Protein AF-A0A0F8J5Y4-F1 (afdb_monomer_lite)

Structure (mmCIF, N/CA/C/O backbone):
data_AF-A0A0F8J5Y4-F1
#
_entry.id   AF-A0A0F8J5Y4-F1
#
loop_
_atom_site.group_PDB
_atom_site.id
_atom_site.type_symbol
_atom_site.label_atom_id
_atom_site.label_alt_id
_atom_site.label_comp_id
_atom_site.label_asym_id
_atom_site.label_entity_id
_atom_site.label_seq_id
_atom_site.pdbx_PDB_ins_code
_atom_site.Cartn_x
_atom_site.Cartn_y
_atom_site.Cartn_z
_atom_site.occupancy
_atom_site.B_iso_or_equiv
_atom_site.auth_seq_id
_atom_site.auth_comp_id
_atom_site.auth_asym_id
_atom_site.auth_atom_id
_atom_site.pdbx_PDB_model_num
ATOM 1 N N . MET A 1 1 ? -1.305 -1.562 -31.999 1.00 52.16 1 MET A N 1
ATOM 2 C CA . MET A 1 1 ? -2.681 -1.969 -31.638 1.00 52.16 1 MET A CA 1
ATOM 3 C C . MET A 1 1 ? -2.698 -2.700 -30.305 1.00 52.16 1 MET A C 1
ATOM 5 O O . MET A 1 1 ? -3.122 -2.085 -29.343 1.00 52.16 1 MET A O 1
ATOM 9 N N . ILE A 1 2 ? -2.139 -3.912 -30.200 1.00 56.25 2 ILE A N 1
ATOM 10 C CA . ILE A 1 2 ? -2.118 -4.704 -28.946 1.00 56.25 2 ILE A CA 1
ATOM 11 C C . ILE A 1 2 ? -1.527 -3.919 -27.760 1.00 56.25 2 ILE A C 1
ATOM 13 O O . ILE A 1 2 ? -2.131 -3.855 -26.699 1.00 56.25 2 ILE A O 1
ATOM 17 N N . PHE A 1 3 ? -0.404 -3.230 -27.977 1.00 57.50 3 PHE A N 1
ATOM 18 C CA . PHE A 1 3 ? 0.222 -2.353 -26.981 1.00 57.50 3 PHE A CA 1
ATOM 19 C C . PHE A 1 3 ? -0.734 -1.297 -26.397 1.00 57.50 3 PHE A C 1
ATOM 21 O O . PHE A 1 3 ? -0.825 -1.144 -25.186 1.00 57.50 3 PHE A O 1
ATOM 28 N N . TYR A 1 4 ? -1.478 -0.594 -27.255 1.00 62.38 4 TYR A N 1
ATOM 29 C CA . TYR A 1 4 ? -2.395 0.462 -26.822 1.00 62.38 4 TYR A CA 1
ATOM 30 C C . TYR A 1 4 ? -3.625 -0.099 -26.099 1.00 62.38 4 TYR A C 1
ATOM 32 O O . TYR A 1 4 ? -4.145 0.558 -25.205 1.00 62.38 4 TYR A O 1
ATOM 40 N N . ALA A 1 5 ? -4.053 -1.319 -26.437 1.00 62.44 5 ALA A N 1
ATOM 41 C CA . ALA A 1 5 ? -5.128 -2.004 -25.726 1.00 62.44 5 ALA A CA 1
ATOM 42 C C . ALA A 1 5 ? -4.715 -2.369 -24.287 1.00 62.44 5 ALA A C 1
ATOM 44 O O . ALA A 1 5 ? -5.471 -2.106 -23.357 1.00 62.44 5 ALA A O 1
ATOM 45 N N . PHE A 1 6 ? -3.496 -2.886 -24.083 1.00 58.53 6 PHE A N 1
ATOM 46 C CA . PHE A 1 6 ? -2.965 -3.146 -22.737 1.00 58.53 6 PHE A CA 1
ATOM 47 C C . PHE A 1 6 ? -2.787 -1.863 -21.918 1.00 58.53 6 PHE A C 1
ATOM 49 O O . PHE A 1 6 ? -3.128 -1.838 -20.738 1.00 58.53 6 PHE A O 1
ATOM 56 N N . LEU A 1 7 ? -2.319 -0.787 -22.556 1.00 61.75 7 LEU A N 1
ATOM 57 C CA . LEU A 1 7 ? -2.153 0.520 -21.917 1.00 61.75 7 LEU A CA 1
ATOM 58 C C . LEU A 1 7 ? -3.508 1.098 -21.466 1.00 61.75 7 LEU A C 1
ATOM 60 O O . LEU A 1 7 ? -3.620 1.619 -20.363 1.00 61.75 7 LEU A O 1
ATOM 64 N N . PHE A 1 8 ? -4.560 0.934 -22.274 1.00 65.25 8 PHE A N 1
ATOM 65 C CA . PHE A 1 8 ? -5.920 1.332 -21.902 1.00 65.25 8 PHE A CA 1
ATOM 66 C C . PHE A 1 8 ? -6.473 0.508 -20.729 1.00 65.25 8 PHE A C 1
ATOM 68 O O . PHE A 1 8 ? -7.030 1.076 -19.797 1.00 65.25 8 PHE A O 1
ATOM 75 N N . VAL A 1 9 ? -6.276 -0.815 -20.726 1.00 60.72 9 VAL A N 1
ATOM 76 C CA . VAL A 1 9 ? -6.722 -1.690 -19.623 1.00 60.72 9 VAL A CA 1
ATOM 77 C C . VAL A 1 9 ? -6.026 -1.338 -18.302 1.00 60.72 9 VAL A C 1
ATOM 79 O O . VAL A 1 9 ? -6.663 -1.368 -17.250 1.00 60.72 9 VAL A O 1
ATOM 82 N N . GLN A 1 10 ? -4.754 -0.935 -18.343 1.00 55.53 10 GLN A N 1
ATOM 83 C CA . GLN A 1 10 ? -4.009 -0.531 -17.146 1.00 55.53 10 GLN A CA 1
ATOM 84 C C . GLN A 1 10 ? -4.556 0.716 -16.447 1.00 55.53 10 GLN A C 1
ATOM 86 O O . GLN A 1 10 ? -4.446 0.809 -15.225 1.00 55.53 10 GLN A O 1
ATOM 91 N N . PHE A 1 11 ? -5.186 1.646 -17.172 1.00 58.03 11 PHE A N 1
ATOM 92 C CA . PHE A 1 11 ? -5.841 2.795 -16.535 1.00 58.03 11 PHE A CA 1
ATOM 93 C C . PHE A 1 11 ? -6.961 2.372 -15.575 1.00 58.03 11 PHE A C 1
ATOM 95 O O . PHE A 1 11 ? -7.220 3.073 -14.602 1.00 58.03 11 PHE A O 1
ATOM 102 N N . PHE A 1 12 ? -7.596 1.223 -15.826 1.00 53.53 12 PHE A N 1
ATOM 103 C CA . PHE A 1 12 ? -8.724 0.728 -15.036 1.00 53.53 12 PHE A CA 1
ATOM 104 C C . PHE A 1 12 ? -8.349 -0.408 -14.074 1.00 53.53 12 PHE A C 1
ATOM 106 O O . PHE A 1 12 ? -9.034 -0.602 -13.074 1.00 53.53 12 PHE A O 1
ATOM 113 N N . LYS A 1 13 ? -7.272 -1.157 -14.351 1.00 49.41 13 LYS A N 1
ATOM 114 C CA . LYS A 1 13 ? -6.778 -2.256 -13.506 1.00 49.41 13 LYS A CA 1
ATOM 115 C C . LYS A 1 13 ? -5.266 -2.163 -13.306 1.00 49.41 13 LYS A C 1
ATOM 117 O O . LYS A 1 13 ? -4.491 -2.622 -14.143 1.00 49.41 13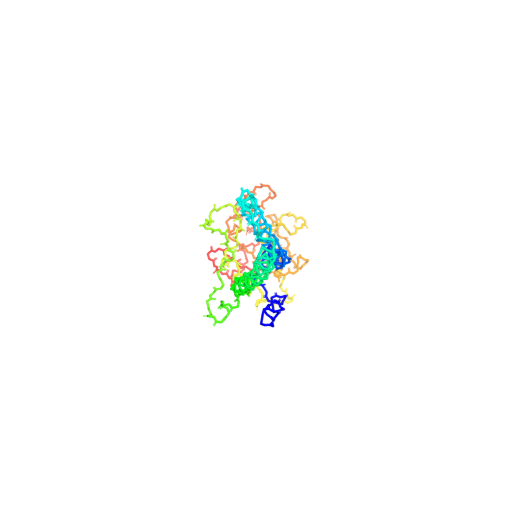 LYS A O 1
ATOM 122 N N . THR A 1 14 ? -4.851 -1.602 -12.174 1.00 51.25 14 THR A N 1
ATOM 123 C CA . THR A 1 14 ? -3.468 -1.665 -11.677 1.00 51.25 14 THR A CA 1
ATOM 124 C C . THR A 1 14 ? -3.472 -1.940 -10.179 1.00 51.25 14 THR A C 1
ATOM 126 O O . THR A 1 14 ? -4.162 -1.264 -9.420 1.00 51.25 14 THR A O 1
ATOM 129 N N . TYR A 1 15 ? -2.684 -2.932 -9.772 1.00 49.56 15 TYR A N 1
ATOM 130 C CA . TYR A 1 15 ? -2.612 -3.443 -8.401 1.00 49.56 15 TYR A CA 1
ATOM 131 C C . TYR A 1 15 ? -1.505 -2.772 -7.552 1.00 49.56 15 TYR A C 1
ATOM 133 O O . TYR A 1 15 ? -1.226 -3.222 -6.449 1.00 49.56 15 TYR A O 1
ATOM 141 N N . GLY A 1 16 ? -0.880 -1.689 -8.036 1.00 43.00 16 GLY A N 1
ATOM 142 C CA . GLY A 1 16 ? 0.219 -0.993 -7.349 1.00 43.00 16 GLY A CA 1
ATOM 143 C C . GLY A 1 16 ? -0.157 0.370 -6.744 1.00 43.00 16 GLY A C 1
ATOM 144 O O . GLY A 1 16 ? -0.981 1.104 -7.304 1.00 43.00 16 GLY A O 1
ATOM 145 N N . MET A 1 17 ? 0.506 0.728 -5.631 1.00 49.16 17 MET A N 1
ATOM 146 C CA . MET A 1 17 ? 0.512 2.078 -5.038 1.00 49.16 17 MET A CA 1
ATOM 147 C C . MET A 1 17 ? 0.983 3.147 -6.046 1.00 49.16 17 MET A C 1
ATOM 149 O O . MET A 1 17 ? 1.643 2.853 -7.046 1.00 49.16 17 MET A O 1
ATOM 153 N N . GLY A 1 18 ? 0.695 4.421 -5.754 1.00 46.88 18 GLY A N 1
ATOM 154 C CA . GLY A 1 18 ? 0.929 5.566 -6.649 1.00 46.88 18 GLY A CA 1
ATOM 155 C C . GLY A 1 18 ? 2.340 5.695 -7.248 1.00 46.88 18 GLY A C 1
ATOM 156 O O . GLY A 1 18 ? 2.468 6.206 -8.359 1.00 46.88 18 GLY A O 1
ATOM 157 N N . LEU A 1 19 ? 3.389 5.190 -6.587 1.00 48.19 19 LEU A N 1
ATOM 158 C CA . LEU A 1 19 ? 4.766 5.234 -7.100 1.00 48.19 19 LEU A CA 1
ATOM 159 C C . LEU A 1 19 ? 4.969 4.350 -8.340 1.00 48.19 19 LEU A C 1
ATOM 161 O O . LEU A 1 19 ? 5.619 4.780 -9.293 1.00 48.19 19 LEU A O 1
ATOM 165 N N . ASP A 1 20 ? 4.369 3.159 -8.371 1.00 55.06 20 ASP A N 1
ATOM 166 C CA . ASP A 1 20 ? 4.463 2.248 -9.520 1.00 55.06 20 ASP A CA 1
ATOM 167 C C . ASP A 1 20 ? 3.703 2.826 -10.728 1.00 55.06 20 ASP A C 1
ATOM 169 O O . ASP A 1 20 ? 4.167 2.768 -11.868 1.00 55.06 20 ASP A O 1
ATOM 173 N N . ARG A 1 21 ? 2.595 3.540 -10.464 1.00 54.81 21 ARG A N 1
ATOM 174 C CA . ARG A 1 21 ? 1.854 4.310 -11.479 1.00 54.81 21 ARG A CA 1
ATOM 175 C C . ARG A 1 21 ? 2.694 5.451 -12.053 1.00 54.81 21 ARG A C 1
ATOM 177 O O . ARG A 1 21 ? 2.744 5.615 -13.270 1.00 54.81 21 ARG A O 1
ATOM 184 N N . ILE A 1 22 ? 3.383 6.219 -11.207 1.00 60.12 22 ILE A N 1
ATOM 185 C CA . ILE A 1 22 ? 4.245 7.329 -11.649 1.00 60.12 22 ILE A CA 1
ATOM 186 C C . ILE A 1 22 ? 5.430 6.804 -12.459 1.00 60.12 22 ILE A C 1
ATOM 188 O O . ILE A 1 22 ? 5.711 7.340 -13.532 1.00 60.12 22 ILE A O 1
ATOM 192 N N . LEU A 1 23 ? 6.101 5.745 -11.997 1.00 63.38 23 LEU A N 1
ATOM 193 C CA . LEU A 1 23 ? 7.222 5.134 -12.714 1.00 63.38 23 LEU A CA 1
ATOM 194 C C . LEU A 1 23 ? 6.774 4.600 -14.080 1.00 63.38 23 LEU A C 1
ATOM 196 O O . LEU A 1 23 ? 7.429 4.849 -15.092 1.00 63.38 23 LEU A O 1
ATOM 200 N N . GLN A 1 24 ? 5.623 3.931 -14.129 1.00 64.44 24 GLN A N 1
ATOM 201 C CA . GLN A 1 24 ? 5.057 3.380 -15.355 1.00 64.44 24 GLN A CA 1
ATOM 202 C C . GLN A 1 24 ? 4.653 4.469 -16.356 1.00 64.44 24 GLN A C 1
ATOM 204 O O . GLN A 1 24 ? 5.039 4.392 -17.524 1.00 64.44 24 GLN A O 1
ATOM 209 N N . ILE A 1 25 ? 3.954 5.516 -15.907 1.00 65.25 25 ILE A N 1
ATOM 210 C CA . ILE A 1 25 ? 3.618 6.682 -16.739 1.00 65.25 25 ILE A CA 1
ATOM 211 C C . ILE A 1 25 ? 4.898 7.352 -17.248 1.00 65.25 25 ILE A C 1
ATOM 213 O O . ILE A 1 25 ? 5.002 7.660 -18.433 1.00 65.25 25 ILE A O 1
ATOM 217 N N . THR A 1 26 ? 5.900 7.518 -16.384 1.00 68.06 26 THR A N 1
ATOM 218 C CA . THR A 1 26 ? 7.184 8.141 -16.735 1.00 68.06 26 THR A CA 1
ATOM 219 C C . THR A 1 26 ? 7.926 7.336 -17.802 1.00 68.06 26 THR A C 1
ATOM 221 O O . THR A 1 26 ? 8.376 7.903 -18.797 1.00 68.06 26 THR A O 1
ATOM 224 N N . LEU A 1 27 ? 7.998 6.009 -17.662 1.00 69.31 27 LEU A N 1
ATOM 225 C CA . LEU A 1 27 ? 8.626 5.128 -18.652 1.00 69.31 27 LEU A CA 1
ATOM 226 C C . LEU A 1 27 ? 7.870 5.121 -19.987 1.00 69.31 27 LEU A C 1
ATOM 228 O O . LEU A 1 27 ? 8.502 5.137 -21.045 1.00 69.31 27 LEU A O 1
ATOM 232 N N . ILE A 1 28 ? 6.533 5.158 -19.959 1.00 70.75 28 ILE A N 1
ATOM 233 C CA . ILE A 1 28 ? 5.707 5.299 -21.167 1.00 70.75 28 ILE A CA 1
ATOM 234 C C . ILE A 1 28 ? 6.031 6.608 -21.883 1.00 70.75 28 ILE A C 1
ATOM 236 O O . ILE A 1 28 ? 6.299 6.598 -23.086 1.00 70.75 28 ILE A O 1
ATOM 240 N N . LEU A 1 29 ? 6.025 7.719 -21.145 1.00 69.25 29 LEU A N 1
ATOM 241 C CA . LEU A 1 29 ? 6.167 9.067 -21.691 1.00 69.25 29 LEU A CA 1
ATOM 242 C C . LEU A 1 29 ? 7.589 9.330 -22.207 1.00 69.25 29 LEU A C 1
ATOM 244 O O . LEU A 1 29 ? 7.767 10.010 -23.216 1.00 69.25 29 LEU A O 1
ATOM 248 N N . LEU A 1 30 ? 8.598 8.736 -21.562 1.00 70.94 30 LEU A N 1
ATOM 249 C CA . LEU A 1 30 ? 9.997 8.800 -21.990 1.00 70.94 30 LEU A CA 1
ATOM 250 C C . LEU A 1 30 ? 10.321 7.845 -23.145 1.00 70.94 30 LEU A C 1
ATOM 252 O O . LEU A 1 30 ? 11.277 8.099 -23.878 1.00 70.94 30 LEU A O 1
ATOM 256 N N . SER A 1 31 ? 9.540 6.782 -23.367 1.00 72.50 31 SER A N 1
ATOM 257 C CA . SER A 1 31 ? 9.858 5.776 -24.394 1.00 72.50 31 SER A CA 1
ATOM 258 C C . SER A 1 31 ? 10.055 6.339 -25.818 1.00 72.50 31 SER A C 1
ATOM 260 O O . SER A 1 31 ? 11.020 5.930 -26.480 1.00 72.50 31 SER A O 1
ATOM 262 N N . PRO A 1 32 ? 9.265 7.319 -26.318 1.00 70.75 32 PRO A N 1
ATOM 263 C CA . PRO A 1 32 ? 9.495 7.906 -27.638 1.00 70.75 32 PRO A CA 1
ATOM 264 C C . PRO A 1 32 ? 10.775 8.751 -27.670 1.00 70.75 32 PRO A C 1
ATOM 26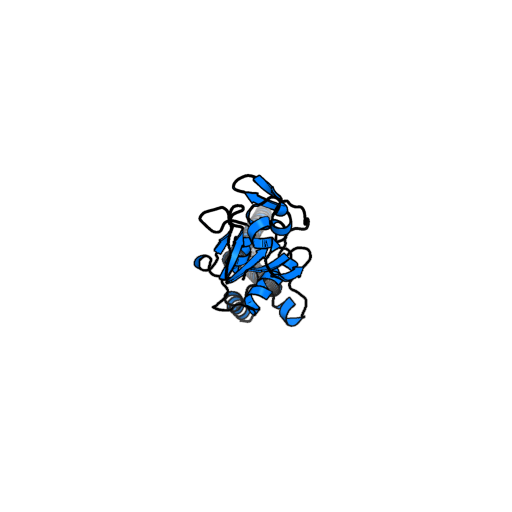6 O O . PRO A 1 32 ? 11.496 8.743 -28.672 1.00 70.75 32 PRO A O 1
ATOM 269 N N . LEU A 1 33 ? 11.091 9.431 -26.561 1.00 73.06 33 LEU A N 1
ATOM 270 C CA . LEU A 1 33 ? 12.313 10.221 -26.406 1.00 73.06 33 LEU A CA 1
ATOM 271 C C . 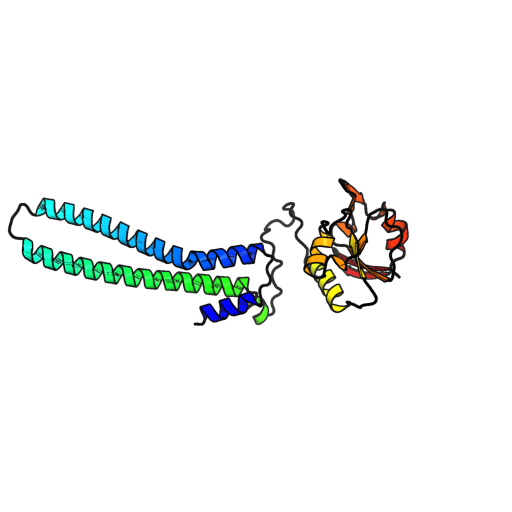LEU A 1 33 ? 13.553 9.321 -26.397 1.00 73.06 33 LEU A C 1
ATOM 273 O O . LEU A 1 33 ? 14.546 9.655 -27.042 1.00 73.06 33 LEU A O 1
ATOM 277 N N . SER A 1 34 ? 13.485 8.142 -25.773 1.00 72.75 34 SER A N 1
ATOM 278 C CA . SER A 1 34 ? 14.568 7.151 -25.803 1.00 72.75 34 SER A CA 1
ATOM 279 C C . SER A 1 34 ? 14.853 6.643 -27.221 1.00 72.75 34 SER A C 1
ATOM 281 O O . SER A 1 34 ? 16.014 6.529 -27.617 1.00 72.75 34 SER A O 1
ATOM 283 N N . ILE A 1 35 ? 13.815 6.395 -28.029 1.00 73.00 35 ILE A N 1
ATOM 284 C CA . ILE A 1 35 ? 13.969 5.974 -29.436 1.00 73.00 35 ILE A CA 1
ATOM 285 C C . ILE A 1 35 ? 14.590 7.093 -30.283 1.00 73.00 35 ILE A C 1
ATOM 287 O O . ILE A 1 35 ? 15.438 6.833 -31.151 1.00 73.00 35 ILE A O 1
ATOM 291 N N . TRP A 1 36 ? 14.169 8.337 -30.047 1.00 70.69 36 TRP A N 1
ATOM 292 C CA . TRP A 1 36 ? 14.690 9.496 -30.765 1.00 70.69 36 TRP A CA 1
ATOM 293 C C . TRP A 1 36 ? 16.153 9.770 -30.401 1.00 70.69 36 TRP A C 1
ATOM 295 O O . TRP A 1 36 ? 16.990 9.888 -31.298 1.00 70.69 36 TRP A O 1
ATOM 305 N N . GLY A 1 37 ? 16.484 9.738 -29.106 1.00 70.56 37 GLY A N 1
ATOM 306 C CA . GLY A 1 37 ? 17.852 9.846 -28.598 1.00 70.56 37 GLY A CA 1
ATOM 307 C C . GLY A 1 37 ? 18.765 8.750 -29.148 1.00 70.56 37 GLY A C 1
ATOM 308 O O . GLY A 1 37 ? 19.834 9.049 -29.676 1.00 70.56 37 GLY A O 1
ATOM 309 N N . TYR A 1 38 ? 18.308 7.493 -29.153 1.00 72.94 38 TYR A N 1
ATOM 310 C CA . TYR A 1 38 ? 19.056 6.386 -29.754 1.00 72.94 38 TYR A CA 1
ATOM 311 C C . TYR A 1 38 ? 19.339 6.622 -31.246 1.00 72.94 38 TYR A C 1
ATOM 313 O O . TYR A 1 38 ? 20.477 6.496 -31.702 1.00 72.94 38 TYR A O 1
ATOM 321 N N . SER A 1 39 ? 18.322 7.029 -32.011 1.00 71.00 39 SER A N 1
ATOM 322 C CA . SER A 1 39 ? 18.470 7.306 -33.446 1.00 71.00 39 SER A CA 1
ATOM 323 C C . SER A 1 39 ? 19.431 8.474 -33.712 1.00 71.00 39 SER A C 1
ATOM 325 O O . SER A 1 39 ? 20.215 8.427 -34.663 1.00 71.00 39 SER A O 1
ATOM 327 N N . PHE A 1 40 ? 19.404 9.503 -32.860 1.00 73.81 40 PHE A N 1
ATOM 328 C CA . PHE A 1 40 ? 20.309 10.650 -32.926 1.00 73.81 40 PHE A CA 1
ATOM 329 C C . PHE A 1 40 ? 21.762 10.256 -32.628 1.00 73.81 40 PHE A C 1
ATOM 331 O O . PHE A 1 40 ? 22.656 10.592 -33.407 1.00 73.81 40 PHE A O 1
ATOM 338 N N . CYS A 1 41 ? 21.999 9.480 -31.566 1.00 73.75 41 CYS A N 1
ATOM 339 C CA . CYS A 1 41 ? 23.326 8.966 -31.224 1.00 73.75 41 CYS A CA 1
ATOM 340 C C . CYS A 1 41 ? 23.915 8.125 -32.360 1.00 73.75 41 CYS A C 1
ATOM 342 O O . CYS A 1 41 ? 25.044 8.376 -32.777 1.00 73.75 41 CYS A O 1
ATOM 344 N N . VAL A 1 42 ? 23.141 7.191 -32.922 1.00 74.94 42 VAL A N 1
ATOM 345 C CA . VAL A 1 42 ? 23.586 6.357 -34.052 1.00 74.94 42 VAL A CA 1
ATOM 346 C C . VAL A 1 42 ? 23.918 7.216 -35.275 1.00 74.94 42 VAL A C 1
ATOM 348 O O . VAL A 1 42 ? 24.954 7.012 -35.909 1.00 74.94 42 VAL A O 1
ATOM 351 N N . LYS A 1 43 ? 23.081 8.209 -35.605 1.00 71.69 43 LYS A N 1
ATOM 352 C CA . LYS A 1 43 ? 23.329 9.110 -36.739 1.00 71.69 43 LYS A CA 1
ATOM 353 C C . LYS A 1 43 ? 24.622 9.912 -36.554 1.00 71.69 43 LYS A C 1
ATOM 355 O O . LYS A 1 43 ? 25.386 10.051 -37.509 1.00 71.69 43 LYS A O 1
ATOM 360 N N . ASN A 1 44 ? 24.880 10.410 -35.345 1.00 73.25 44 ASN A N 1
ATOM 361 C CA . ASN A 1 44 ? 26.089 11.176 -35.043 1.00 73.25 44 ASN A CA 1
ATOM 362 C C . ASN A 1 44 ? 27.348 10.304 -35.002 1.00 73.25 44 ASN A C 1
ATOM 364 O O . ASN A 1 44 ? 28.371 10.698 -35.550 1.00 73.25 44 ASN A O 1
ATOM 368 N N . LEU A 1 45 ? 27.281 9.097 -34.439 1.00 73.88 45 LEU A N 1
ATOM 369 C CA . LEU A 1 45 ? 28.386 8.134 -34.495 1.00 73.88 45 LEU A CA 1
ATOM 370 C C . LEU A 1 45 ? 28.739 7.775 -35.942 1.00 73.88 45 LEU A C 1
ATOM 372 O O . LEU A 1 45 ? 29.907 7.823 -36.330 1.00 73.88 45 LEU A O 1
ATOM 376 N N . ASN A 1 46 ? 27.728 7.506 -36.770 1.00 68.81 46 ASN A N 1
ATOM 377 C CA . ASN A 1 46 ? 27.938 7.181 -38.177 1.00 68.81 46 ASN A CA 1
ATOM 378 C C . ASN A 1 46 ? 28.490 8.369 -38.977 1.00 68.81 46 ASN A C 1
ATOM 380 O O . ASN A 1 46 ? 29.311 8.164 -39.871 1.00 68.81 46 ASN A O 1
ATOM 384 N N . SER A 1 47 ? 28.078 9.605 -38.673 1.00 65.31 47 SER A N 1
ATOM 385 C CA . SER A 1 47 ? 28.600 10.800 -39.350 1.00 65.31 47 SER A CA 1
ATOM 386 C C . SER A 1 47 ? 30.052 11.098 -38.961 1.00 65.31 47 SER A C 1
ATOM 388 O O . SER A 1 47 ? 30.856 11.468 -39.820 1.00 65.31 47 SER A O 1
ATOM 390 N N . VAL A 1 48 ? 30.420 10.871 -37.697 1.00 70.12 48 VAL A N 1
ATOM 391 C CA . VAL A 1 48 ? 31.807 10.964 -37.219 1.00 70.12 48 VAL A CA 1
ATOM 392 C C . VAL A 1 48 ? 32.672 9.903 -37.894 1.00 70.12 48 VAL A C 1
ATOM 394 O O . VAL A 1 48 ? 33.725 10.232 -38.440 1.00 70.12 48 VAL A O 1
ATOM 397 N N . TYR A 1 49 ? 32.205 8.655 -37.945 1.00 67.12 49 TYR A N 1
ATOM 398 C CA . TYR A 1 49 ? 32.915 7.565 -38.612 1.00 67.12 49 TYR A CA 1
ATOM 399 C C . TYR A 1 49 ? 33.114 7.839 -40.113 1.00 67.12 49 TYR A C 1
ATOM 401 O O . TYR A 1 49 ? 34.227 7.718 -40.630 1.00 67.12 49 TYR A O 1
ATOM 409 N N . ALA A 1 50 ? 32.070 8.318 -40.799 1.00 64.38 50 ALA A N 1
ATOM 410 C CA . ALA A 1 50 ? 32.147 8.714 -42.204 1.00 64.38 50 ALA A CA 1
ATOM 411 C C . ALA A 1 50 ? 33.133 9.874 -42.437 1.00 64.38 50 ALA A C 1
ATOM 413 O O . ALA A 1 50 ? 33.895 9.836 -43.402 1.00 64.38 50 ALA A O 1
ATOM 414 N N . ARG A 1 51 ? 33.183 10.871 -41.538 1.00 65.38 51 ARG A N 1
ATOM 415 C CA . ARG A 1 51 ? 34.166 11.973 -41.589 1.00 65.38 51 ARG A CA 1
ATOM 416 C C . ARG A 1 51 ? 35.606 11.501 -41.387 1.00 65.38 51 ARG A C 1
ATOM 418 O O . ARG A 1 51 ? 36.515 12.049 -42.006 1.00 65.38 51 ARG 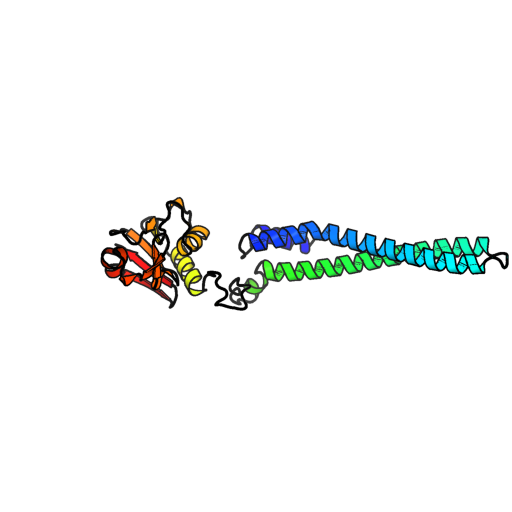A O 1
ATOM 425 N N . ILE A 1 52 ? 35.834 10.515 -40.521 1.00 68.56 52 ILE A N 1
ATOM 426 C CA . ILE A 1 52 ? 37.170 9.942 -40.298 1.00 68.56 52 ILE A CA 1
ATOM 427 C C . ILE A 1 52 ? 37.636 9.191 -41.550 1.00 68.56 52 ILE A C 1
ATOM 429 O O . ILE A 1 52 ? 38.760 9.397 -42.012 1.00 68.56 52 ILE A O 1
ATOM 433 N N . ILE A 1 53 ? 36.761 8.368 -42.135 1.00 66.62 53 ILE A N 1
ATOM 434 C CA . ILE A 1 53 ? 37.061 7.627 -43.365 1.00 66.62 53 ILE A CA 1
ATOM 435 C C . ILE A 1 53 ? 37.294 8.583 -44.533 1.00 66.62 53 ILE A C 1
ATOM 437 O O . ILE A 1 53 ? 38.292 8.440 -45.239 1.00 66.62 53 ILE A O 1
ATOM 441 N N . SER A 1 54 ? 36.432 9.586 -44.719 1.00 62.62 54 SER A N 1
ATOM 442 C CA . SER A 1 54 ? 36.593 10.541 -45.814 1.00 62.62 54 SER A CA 1
ATOM 443 C C . SER A 1 54 ? 37.896 11.326 -45.678 1.00 62.62 54 SER A C 1
ATOM 445 O O . SER A 1 54 ? 38.638 11.400 -46.652 1.00 62.62 54 SER A O 1
ATOM 447 N N . LYS A 1 55 ? 38.269 11.799 -44.478 1.00 65.00 55 LYS A N 1
ATOM 448 C CA . LYS A 1 55 ? 39.587 12.420 -44.239 1.00 65.00 55 LYS A CA 1
ATOM 449 C C . LYS A 1 55 ? 40.750 11.496 -44.610 1.00 65.00 55 LYS A C 1
ATOM 451 O O . LYS A 1 55 ? 41.716 11.960 -45.210 1.00 65.00 55 LYS A O 1
ATOM 456 N N . ARG A 1 56 ? 40.662 10.201 -44.284 1.00 62.50 56 ARG A N 1
ATOM 457 C CA . ARG A 1 56 ? 41.698 9.208 -44.623 1.00 62.50 56 ARG A CA 1
ATOM 458 C C . ARG A 1 56 ? 41.815 8.993 -46.134 1.00 62.50 56 ARG A C 1
ATOM 460 O O . ARG A 1 56 ? 42.924 8.858 -46.637 1.00 62.50 56 ARG A O 1
ATOM 467 N N . ILE A 1 57 ? 40.689 9.001 -46.846 1.00 59.94 57 ILE A N 1
ATOM 468 C CA . ILE A 1 57 ? 40.632 8.825 -48.303 1.00 59.94 57 ILE A CA 1
ATOM 469 C C . ILE A 1 57 ? 41.082 10.095 -49.039 1.00 59.94 57 ILE A C 1
ATOM 471 O O . ILE A 1 57 ? 41.846 9.991 -49.991 1.00 59.94 57 ILE A O 1
ATOM 475 N N . TYR A 1 58 ? 40.687 11.291 -48.585 1.00 57.91 58 TYR A N 1
ATOM 476 C CA . TYR A 1 58 ? 41.137 12.565 -49.166 1.00 57.91 58 TYR A CA 1
ATOM 477 C C . TYR A 1 58 ? 42.656 12.738 -49.069 1.00 57.91 58 TYR A C 1
ATOM 479 O O . TYR A 1 58 ? 43.272 13.172 -50.036 1.00 57.91 58 TYR A O 1
ATOM 487 N N . ARG A 1 59 ? 43.274 12.300 -47.964 1.00 57.41 59 ARG A N 1
ATOM 488 C CA . ARG A 1 59 ? 44.741 12.256 -47.817 1.00 57.41 59 ARG A CA 1
ATOM 489 C C . ARG A 1 59 ? 45.436 11.338 -48.833 1.00 57.41 59 ARG A C 1
ATOM 491 O O . ARG A 1 59 ? 46.623 11.491 -49.061 1.00 57.41 59 ARG A O 1
ATOM 498 N N . ASN A 1 60 ? 44.706 10.387 -49.414 1.00 54.81 60 ASN A N 1
ATOM 499 C CA . ASN A 1 60 ? 45.196 9.422 -50.403 1.00 54.81 60 ASN A CA 1
ATOM 500 C C . ASN A 1 60 ? 44.852 9.837 -51.854 1.00 54.81 60 ASN A C 1
ATOM 502 O O . ASN A 1 60 ? 45.260 9.178 -52.805 1.00 54.81 60 ASN A O 1
ATOM 506 N N . LYS A 1 61 ? 44.065 10.913 -52.029 1.00 51.94 61 LYS A N 1
ATOM 507 C CA . LYS A 1 61 ? 43.477 11.364 -53.304 1.00 51.94 61 LYS A CA 1
ATOM 508 C C . LYS A 1 61 ? 44.348 12.385 -54.055 1.00 51.94 61 LYS A C 1
ATOM 510 O O . LYS A 1 61 ? 44.017 12.729 -55.186 1.00 51.94 61 LYS A O 1
ATOM 515 N N . GLU A 1 62 ? 45.479 12.814 -53.490 1.00 55.31 62 GLU A N 1
ATOM 516 C CA . GLU A 1 62 ? 46.472 13.650 -54.194 1.00 55.31 62 GLU A CA 1
ATOM 517 C C . GLU A 1 62 ? 47.089 12.963 -55.437 1.00 55.31 62 GLU A C 1
ATOM 519 O O . GLU A 1 62 ? 47.731 13.630 -56.237 1.00 55.31 62 GLU A O 1
ATOM 524 N N . ASN A 1 63 ? 46.803 11.674 -55.684 1.00 53.72 63 ASN A N 1
ATOM 525 C CA . ASN A 1 63 ? 47.344 10.892 -56.808 1.00 53.72 63 ASN A CA 1
ATOM 526 C C . ASN A 1 63 ? 46.421 10.718 -58.045 1.00 53.72 63 ASN A C 1
ATOM 528 O O . ASN A 1 63 ? 46.663 9.841 -58.868 1.00 53.72 63 ASN A O 1
ATOM 532 N N . GLY A 1 64 ? 45.412 11.575 -58.241 1.00 55.25 64 GLY A N 1
ATOM 533 C CA . GLY A 1 64 ? 44.822 11.815 -59.574 1.00 55.25 64 GLY A CA 1
ATOM 534 C C . GLY A 1 64 ? 43.552 11.030 -59.971 1.00 55.25 64 GLY A C 1
ATOM 535 O O . GLY A 1 64 ? 43.448 9.818 -59.838 1.00 55.25 64 GLY A O 1
ATOM 536 N N . ASN A 1 65 ? 42.587 11.790 -60.513 1.00 55.38 65 ASN A N 1
ATOM 537 C CA . ASN A 1 65 ? 41.361 11.423 -61.250 1.00 55.38 65 ASN A CA 1
ATOM 538 C C . ASN A 1 65 ? 40.281 10.539 -60.571 1.00 55.38 65 ASN A C 1
ATOM 540 O O . ASN A 1 65 ? 39.780 9.576 -61.144 1.00 55.38 65 ASN A O 1
ATOM 544 N N . LEU A 1 66 ? 39.851 10.914 -59.360 1.00 56.56 66 LEU A N 1
ATOM 545 C CA . LEU A 1 66 ? 38.871 10.161 -58.551 1.00 56.56 66 LEU A CA 1
ATOM 546 C C . LEU A 1 66 ? 37.498 10.843 -58.359 1.00 56.56 66 LEU A C 1
ATOM 548 O O . LEU A 1 66 ? 36.693 10.350 -57.579 1.00 56.56 66 LEU A O 1
ATOM 552 N N . ASN A 1 67 ? 37.194 11.980 -58.994 1.00 57.44 67 ASN A N 1
ATOM 553 C CA . ASN A 1 67 ? 36.051 12.814 -58.572 1.00 57.44 67 ASN A CA 1
ATOM 554 C C . ASN A 1 67 ? 34.654 12.222 -58.859 1.00 57.44 67 ASN A C 1
ATOM 556 O O . ASN A 1 67 ? 33.831 12.204 -57.946 1.00 57.44 67 ASN A O 1
ATOM 560 N N . LEU A 1 68 ? 34.402 11.657 -60.045 1.00 53.12 68 LEU A N 1
ATOM 561 C CA . LEU A 1 68 ? 33.081 11.098 -60.407 1.00 53.12 68 LEU A CA 1
ATOM 562 C C . LEU A 1 68 ? 32.778 9.742 -59.732 1.00 53.12 68 LEU A C 1
ATOM 564 O O . LEU A 1 68 ? 31.660 9.486 -59.275 1.00 53.12 68 LEU A O 1
ATOM 568 N N . ILE A 1 69 ? 33.787 8.875 -59.600 1.00 56.97 69 ILE A N 1
ATOM 569 C CA . ILE A 1 69 ? 33.664 7.604 -58.860 1.00 56.97 69 ILE A CA 1
ATOM 570 C C . ILE A 1 69 ? 33.445 7.886 -57.366 1.00 56.97 69 ILE A C 1
ATOM 572 O O . ILE A 1 69 ? 32.709 7.169 -56.690 1.00 56.97 69 ILE A O 1
ATOM 576 N N . PHE A 1 70 ? 34.039 8.962 -56.848 1.00 59.09 70 PHE A N 1
ATOM 577 C CA . PHE A 1 70 ? 33.894 9.355 -55.452 1.00 59.09 70 PHE A CA 1
ATOM 578 C C . PHE A 1 70 ? 32.491 9.881 -55.133 1.00 59.09 70 PHE A C 1
ATOM 580 O O . PHE A 1 70 ? 31.908 9.455 -54.145 1.00 59.09 70 PHE A O 1
ATOM 587 N N . GLU A 1 71 ? 31.906 10.740 -55.970 1.00 56.50 71 GLU A N 1
ATOM 588 C CA . GLU A 1 71 ? 30.542 11.247 -55.743 1.00 56.50 71 GLU A CA 1
ATOM 589 C C . GLU A 1 71 ? 29.482 10.137 -55.784 1.00 56.50 71 GLU A C 1
ATOM 591 O O . GLU A 1 71 ? 28.612 10.065 -54.910 1.00 56.50 71 GLU A O 1
ATOM 596 N N . SER A 1 72 ? 29.596 9.220 -56.749 1.00 59.22 72 SER A N 1
ATOM 597 C CA . SER A 1 72 ? 28.689 8.071 -56.876 1.00 59.22 72 SER A CA 1
ATOM 598 C C . SER A 1 72 ? 28.848 7.046 -55.740 1.00 59.22 72 SER A C 1
ATOM 600 O O . SER A 1 72 ? 27.864 6.458 -55.286 1.00 59.22 72 SER A O 1
ATOM 602 N N . THR A 1 73 ? 30.062 6.849 -55.216 1.00 60.03 73 THR A N 1
ATOM 603 C CA . THR A 1 73 ? 30.283 5.991 -54.036 1.00 60.03 73 THR A CA 1
ATOM 604 C C . THR A 1 73 ? 29.842 6.658 -52.736 1.00 60.03 73 THR A C 1
ATOM 606 O O . THR A 1 73 ? 29.309 5.972 -51.863 1.00 60.03 73 THR A O 1
ATOM 609 N N . LEU A 1 74 ? 29.984 7.980 -52.604 1.00 62.53 74 LEU A N 1
ATOM 610 C CA . LEU A 1 74 ? 29.547 8.721 -51.419 1.00 62.53 74 LEU A CA 1
ATOM 611 C C . LEU A 1 74 ? 28.018 8.704 -51.285 1.00 62.53 74 LEU A C 1
ATOM 613 O O . LEU A 1 74 ? 27.503 8.317 -50.239 1.00 62.53 74 LEU A O 1
ATOM 617 N N . THR A 1 75 ? 27.296 9.005 -52.368 1.00 62.22 75 THR A N 1
ATOM 618 C CA . THR A 1 75 ? 25.821 8.943 -52.412 1.00 62.22 75 THR A CA 1
ATOM 619 C C . THR A 1 75 ? 25.289 7.526 -52.183 1.00 62.22 75 THR A C 1
ATOM 621 O O . THR A 1 75 ? 24.335 7.335 -51.422 1.00 62.22 75 THR A O 1
ATOM 624 N N . ARG A 1 76 ? 25.935 6.499 -52.755 1.00 62.84 76 ARG A N 1
ATOM 625 C CA . ARG A 1 76 ? 25.588 5.091 -52.489 1.00 62.84 76 ARG A CA 1
ATOM 626 C C . ARG A 1 76 ? 25.795 4.722 -51.018 1.00 62.84 76 ARG A C 1
ATOM 628 O O . ARG A 1 76 ? 24.932 4.074 -50.425 1.00 62.84 76 ARG A O 1
ATOM 635 N N . ASN A 1 77 ? 26.898 5.156 -50.413 1.00 61.72 77 ASN A N 1
ATOM 636 C CA . ASN A 1 77 ? 27.194 4.901 -49.003 1.00 61.72 77 ASN A CA 1
ATOM 637 C C . ASN A 1 77 ? 26.242 5.653 -48.060 1.00 61.72 77 ASN A C 1
ATOM 639 O O . ASN A 1 77 ? 25.823 5.089 -47.050 1.00 61.72 77 ASN A O 1
ATOM 643 N N . GLU A 1 78 ? 25.830 6.876 -48.395 1.00 65.62 78 GLU A N 1
ATOM 644 C CA . GLU A 1 78 ? 24.804 7.614 -47.648 1.00 65.62 78 GLU A CA 1
ATOM 645 C C . GLU A 1 78 ? 23.439 6.916 -47.693 1.00 65.62 78 GLU A C 1
ATOM 647 O O . GLU A 1 78 ? 22.783 6.782 -46.656 1.00 65.62 78 GLU A O 1
ATOM 652 N N . ALA A 1 79 ? 23.032 6.399 -48.857 1.00 64.50 79 ALA A N 1
ATOM 653 C CA . ALA A 1 79 ? 21.794 5.634 -49.001 1.00 64.50 79 ALA A CA 1
ATOM 654 C C . ALA A 1 79 ? 21.827 4.317 -48.201 1.00 64.50 79 ALA A C 1
ATOM 656 O O . ALA A 1 79 ? 20.870 3.999 -47.489 1.00 64.50 79 ALA A O 1
ATOM 657 N N . ILE A 1 80 ? 22.943 3.578 -48.249 1.00 65.75 80 ILE A N 1
ATOM 658 C CA . ILE A 1 80 ? 23.147 2.351 -47.457 1.00 65.75 80 ILE A CA 1
ATOM 659 C C . ILE A 1 80 ? 23.103 2.667 -45.957 1.00 65.75 80 ILE A C 1
ATOM 661 O O . ILE A 1 80 ? 22.422 1.974 -45.202 1.00 65.75 80 ILE A O 1
ATOM 665 N N . ASN A 1 81 ? 23.759 3.743 -45.522 1.00 67.50 81 ASN A N 1
ATOM 666 C CA . ASN A 1 81 ? 23.779 4.161 -44.123 1.00 67.50 81 ASN A CA 1
ATOM 667 C C . ASN A 1 81 ? 22.382 4.596 -43.642 1.00 67.50 81 ASN A C 1
ATOM 669 O O . ASN A 1 81 ? 21.942 4.193 -42.567 1.00 67.50 81 ASN A O 1
ATOM 673 N N . LYS A 1 82 ? 21.617 5.323 -44.468 1.00 67.69 82 LYS A N 1
ATOM 674 C CA . LYS A 1 82 ? 20.219 5.687 -44.172 1.00 67.69 82 LYS A CA 1
ATOM 675 C C . LYS A 1 82 ? 19.318 4.450 -44.046 1.00 67.69 82 LYS A C 1
ATOM 677 O O . LYS A 1 82 ? 18.527 4.356 -43.104 1.00 67.69 82 LYS A O 1
ATOM 682 N N . ASN A 1 83 ? 19.473 3.467 -44.932 1.00 70.69 83 ASN A N 1
ATOM 683 C CA . ASN A 1 83 ? 18.754 2.189 -44.854 1.00 70.69 83 ASN A CA 1
ATOM 684 C C . ASN A 1 83 ? 19.164 1.365 -43.618 1.00 70.69 83 ASN A C 1
ATOM 686 O O . ASN A 1 83 ? 18.321 0.760 -42.956 1.00 70.69 83 ASN A O 1
ATOM 690 N N . HIS A 1 84 ? 20.442 1.391 -43.244 1.00 68.38 84 HIS A N 1
ATOM 691 C CA . HIS A 1 84 ? 20.936 0.723 -42.043 1.00 68.38 84 HIS A CA 1
ATOM 692 C C . HIS A 1 84 ? 20.396 1.373 -40.758 1.00 68.38 84 HIS A C 1
ATOM 694 O O . HIS A 1 84 ? 19.883 0.675 -39.884 1.00 68.38 84 HIS A O 1
ATOM 700 N N . ILE A 1 85 ? 20.422 2.708 -40.663 1.00 68.50 85 ILE A N 1
ATOM 701 C CA . ILE A 1 85 ? 19.881 3.468 -39.521 1.00 68.50 85 ILE A CA 1
ATOM 702 C C . ILE A 1 85 ? 18.375 3.225 -39.367 1.00 68.50 85 ILE A C 1
ATOM 704 O O . ILE A 1 85 ? 17.890 3.005 -38.256 1.00 68.50 85 ILE A O 1
ATOM 708 N N . THR A 1 86 ? 17.619 3.221 -40.468 1.00 71.50 86 THR A N 1
ATOM 709 C CA . THR A 1 86 ? 16.169 2.964 -40.418 1.00 71.50 86 THR A CA 1
ATOM 710 C C . THR A 1 86 ? 15.851 1.534 -39.978 1.00 71.50 86 THR A C 1
ATOM 712 O O . THR A 1 86 ? 14.948 1.342 -39.159 1.00 71.50 86 THR A O 1
ATOM 715 N N . ASN A 1 87 ? 16.614 0.537 -40.435 1.00 74.31 87 ASN A N 1
ATOM 716 C CA . ASN A 1 87 ? 16.473 -0.846 -39.972 1.00 74.31 87 ASN A CA 1
ATOM 717 C C . ASN A 1 87 ? 16.870 -1.019 -38.500 1.00 74.31 87 ASN A C 1
ATOM 719 O O . ASN A 1 87 ? 16.168 -1.706 -37.757 1.00 74.31 87 ASN A O 1
ATOM 723 N N . LEU A 1 88 ? 17.936 -0.361 -38.044 1.00 70.88 88 LEU A N 1
ATOM 724 C CA . LEU A 1 88 ? 18.358 -0.403 -36.643 1.00 70.88 88 LEU A CA 1
ATOM 725 C C . LEU A 1 88 ? 17.326 0.269 -35.723 1.00 70.88 88 LEU A C 1
ATOM 727 O O . LEU A 1 88 ? 16.963 -0.288 -34.691 1.00 70.88 88 LEU A O 1
ATOM 731 N N . SER A 1 89 ? 16.761 1.403 -36.145 1.00 72.94 89 SER A N 1
ATOM 732 C CA . SER A 1 89 ? 15.650 2.073 -35.455 1.00 72.94 89 SER A CA 1
ATOM 733 C C . SER A 1 89 ? 14.389 1.200 -35.387 1.00 72.94 89 SER A C 1
ATOM 735 O O . SER A 1 89 ? 13.694 1.189 -34.371 1.00 72.94 89 SER A O 1
ATOM 737 N N . LYS A 1 90 ? 14.073 0.428 -36.439 1.00 76.50 90 LYS A N 1
ATOM 738 C CA . LYS A 1 90 ? 12.977 -0.561 -36.400 1.00 76.50 90 LYS A CA 1
ATOM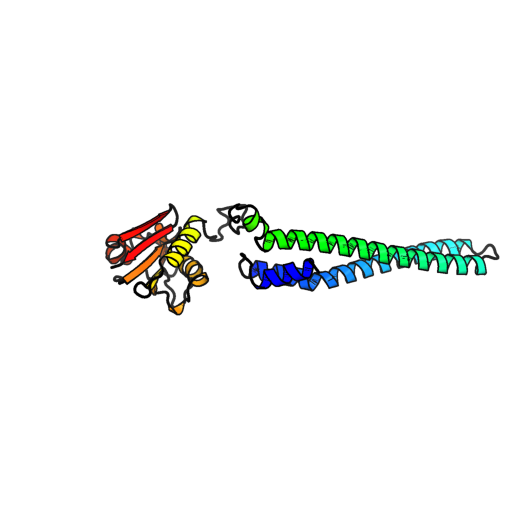 739 C C . LYS A 1 90 ? 13.248 -1.667 -35.372 1.00 76.50 90 LYS A C 1
ATOM 741 O O . LYS A 1 90 ? 12.356 -1.979 -34.590 1.00 76.50 90 LYS A O 1
ATOM 746 N N . LYS A 1 91 ? 14.469 -2.215 -35.332 1.00 75.38 91 LYS A N 1
ATOM 747 C CA . LYS A 1 91 ? 14.864 -3.244 -34.350 1.00 75.38 91 LYS A CA 1
ATOM 748 C C . LYS A 1 91 ? 14.825 -2.719 -32.911 1.00 75.38 91 LYS A C 1
ATOM 750 O O . LYS A 1 91 ? 14.293 -3.396 -32.039 1.00 75.38 91 LYS A O 1
ATOM 755 N N . ALA A 1 92 ? 15.312 -1.501 -32.675 1.00 74.25 92 ALA A N 1
ATOM 756 C CA . ALA A 1 92 ? 15.245 -0.855 -31.365 1.00 74.25 92 ALA A CA 1
ATOM 757 C C . ALA A 1 92 ? 13.791 -0.651 -30.913 1.00 74.25 92 ALA A C 1
ATOM 759 O O . ALA A 1 92 ? 13.437 -1.030 -29.801 1.00 74.25 92 ALA A O 1
ATOM 760 N N . ARG A 1 93 ? 12.922 -0.145 -31.801 1.00 74.38 93 ARG A N 1
ATOM 761 C CA . ARG A 1 93 ? 11.479 -0.020 -31.531 1.00 74.38 93 ARG A CA 1
ATOM 762 C C . ARG A 1 93 ? 10.832 -1.353 -31.174 1.00 74.38 93 ARG A C 1
ATOM 764 O O . ARG A 1 93 ? 10.032 -1.395 -30.245 1.00 74.38 93 ARG A O 1
ATOM 771 N N . LEU A 1 94 ? 11.182 -2.426 -31.883 1.00 76.38 94 LEU A N 1
ATOM 772 C CA . LEU A 1 94 ? 10.682 -3.767 -31.585 1.00 76.38 94 LEU A CA 1
ATOM 773 C C . LEU A 1 94 ? 11.131 -4.232 -30.193 1.00 76.38 94 LEU A C 1
ATOM 775 O O . LEU A 1 94 ? 10.298 -4.677 -29.414 1.00 76.38 94 LEU A O 1
ATOM 779 N N . CYS A 1 95 ? 12.413 -4.061 -29.858 1.00 76.44 95 CYS A N 1
ATOM 780 C CA . CYS A 1 95 ? 12.958 -4.416 -28.546 1.00 76.44 95 CYS A CA 1
ATOM 781 C C . CYS A 1 95 ? 12.252 -3.661 -27.409 1.00 76.44 95 CYS A C 1
ATOM 783 O O . CYS A 1 95 ? 11.743 -4.286 -26.483 1.00 76.44 95 CYS A O 1
ATOM 785 N N . PHE A 1 96 ? 12.122 -2.334 -27.525 1.00 75.75 96 PHE A N 1
ATOM 786 C CA . PHE A 1 96 ? 11.394 -1.522 -26.544 1.00 75.75 96 PHE A CA 1
ATOM 787 C C . PHE A 1 96 ? 9.918 -1.912 -26.444 1.00 75.75 96 PHE A C 1
ATOM 789 O O . PHE A 1 96 ? 9.373 -1.952 -25.347 1.00 75.75 96 PHE A O 1
ATOM 796 N N . SER A 1 97 ? 9.274 -2.244 -27.566 1.00 75.12 97 SER A N 1
ATOM 797 C CA . SER A 1 97 ? 7.877 -2.694 -27.563 1.00 75.12 97 SER A CA 1
ATOM 798 C C . SER A 1 97 ? 7.714 -4.028 -26.835 1.00 75.12 97 SER A C 1
ATOM 800 O O . SER A 1 97 ? 6.771 -4.178 -26.067 1.00 75.12 97 SER A O 1
ATOM 802 N N . ILE A 1 98 ? 8.633 -4.979 -27.041 1.00 78.44 98 ILE A N 1
ATOM 803 C CA . ILE A 1 98 ? 8.636 -6.272 -26.339 1.00 78.44 98 ILE A CA 1
ATOM 804 C C . ILE A 1 98 ? 8.901 -6.064 -24.848 1.00 78.44 98 ILE A C 1
ATOM 806 O O . ILE A 1 98 ? 8.164 -6.598 -24.024 1.00 78.44 98 ILE A O 1
ATOM 810 N N . PHE A 1 99 ? 9.906 -5.257 -24.501 1.00 78.19 99 PHE A N 1
ATOM 811 C CA . PHE A 1 99 ? 10.223 -4.926 -23.114 1.00 78.19 99 PHE A CA 1
ATOM 812 C C . PHE A 1 99 ? 9.017 -4.317 -22.396 1.00 78.19 99 PHE A C 1
ATOM 814 O O . PHE A 1 99 ? 8.618 -4.815 -21.349 1.00 78.19 99 PHE A O 1
ATOM 821 N N . LEU A 1 100 ? 8.395 -3.291 -22.985 1.00 74.94 100 LEU A N 1
ATOM 822 C CA . LEU A 1 100 ? 7.215 -2.655 -22.406 1.00 74.94 100 LEU A CA 1
ATOM 823 C C . LEU A 1 100 ? 6.032 -3.623 -22.329 1.00 74.94 100 LEU A C 1
ATOM 825 O O . LEU A 1 100 ? 5.322 -3.621 -21.334 1.00 74.94 100 LEU A O 1
ATOM 829 N N . MET A 1 101 ? 5.831 -4.480 -23.334 1.00 75.75 101 MET A N 1
ATOM 830 C CA . MET A 1 101 ? 4.776 -5.496 -23.298 1.00 75.75 101 MET A CA 1
ATOM 831 C C . MET A 1 101 ? 4.956 -6.453 -22.115 1.00 75.75 101 MET A C 1
ATOM 833 O O . MET A 1 101 ? 4.005 -6.669 -21.369 1.00 75.75 101 MET A O 1
ATOM 837 N N . ILE A 1 102 ? 6.166 -6.987 -21.915 1.00 75.62 102 ILE A N 1
ATOM 838 C CA . ILE A 1 102 ? 6.485 -7.843 -20.763 1.00 75.62 102 ILE A CA 1
ATOM 839 C C . ILE A 1 102 ? 6.261 -7.057 -19.471 1.00 75.62 102 ILE A C 1
ATOM 841 O O . ILE A 1 102 ? 5.511 -7.498 -18.606 1.00 75.62 102 ILE A O 1
ATOM 845 N N . PHE A 1 103 ? 6.836 -5.860 -19.372 1.00 71.69 103 PHE A N 1
ATOM 846 C CA . PHE A 1 103 ? 6.698 -4.992 -18.207 1.00 71.69 103 PHE A CA 1
ATOM 847 C C . PHE A 1 103 ? 5.226 -4.748 -17.833 1.00 71.69 103 PHE A C 1
ATOM 849 O O . PHE A 1 103 ? 4.857 -4.867 -16.669 1.00 71.69 103 PHE A O 1
ATOM 856 N N . PHE A 1 104 ? 4.352 -4.496 -18.811 1.00 70.12 104 PHE A N 1
ATOM 857 C CA . PHE A 1 104 ? 2.923 -4.295 -18.565 1.00 70.12 104 PHE A CA 1
ATOM 858 C C . PHE A 1 104 ? 2.185 -5.553 -18.132 1.00 70.12 104 PHE A C 1
ATOM 860 O O . PHE A 1 104 ? 1.316 -5.468 -17.265 1.00 70.12 104 PHE A O 1
ATOM 867 N N . VAL A 1 105 ? 2.511 -6.714 -18.701 1.00 70.94 105 VAL A N 1
ATOM 868 C CA . VAL A 1 105 ? 1.892 -7.989 -18.308 1.00 70.94 105 VAL A CA 1
ATOM 869 C C . VAL A 1 105 ? 2.134 -8.283 -16.824 1.00 70.94 105 VAL A C 1
ATOM 871 O O . VAL A 1 105 ? 1.212 -8.723 -16.136 1.00 70.94 105 VAL A O 1
ATOM 874 N N . PHE A 1 106 ? 3.332 -7.978 -16.320 1.00 69.00 106 PHE A N 1
ATOM 875 C CA . PHE A 1 106 ? 3.663 -8.147 -14.905 1.00 69.00 106 PHE A CA 1
ATOM 876 C C . PHE A 1 106 ? 3.089 -7.020 -14.028 1.00 69.00 106 PHE A C 1
ATOM 878 O O . PHE A 1 106 ? 2.393 -7.320 -13.061 1.00 69.00 106 PHE A O 1
ATOM 885 N N . ASN A 1 107 ? 3.263 -5.741 -14.390 1.00 64.94 107 ASN A N 1
ATOM 886 C CA . ASN A 1 107 ? 2.767 -4.626 -13.561 1.00 64.94 107 ASN A CA 1
ATOM 887 C C . ASN A 1 107 ? 1.235 -4.509 -13.506 1.00 64.94 107 ASN A C 1
ATOM 889 O O . ASN A 1 107 ? 0.689 -4.008 -12.528 1.00 64.94 107 ASN A O 1
ATOM 893 N N . SER A 1 108 ? 0.511 -4.942 -14.542 1.00 63.91 108 SER A N 1
ATOM 894 C CA . SER A 1 108 ? -0.965 -4.950 -14.519 1.00 63.91 108 SER A CA 1
ATOM 895 C C . SER A 1 108 ? -1.555 -6.040 -13.621 1.00 63.91 108 SER A C 1
ATOM 897 O O . SER A 1 108 ? -2.765 -6.071 -13.415 1.00 63.91 108 SER A O 1
ATOM 899 N N . GLY A 1 109 ? -0.733 -6.970 -13.135 1.00 62.25 109 GLY A N 1
ATOM 900 C CA . GLY A 1 109 ? -1.202 -8.163 -12.441 1.00 62.25 109 GLY A CA 1
ATOM 901 C C . GLY A 1 109 ? -1.895 -9.187 -13.351 1.00 62.25 109 GLY A C 1
ATOM 902 O O . GLY A 1 109 ? -2.390 -10.200 -12.862 1.00 62.25 109 GLY A O 1
ATOM 903 N N . PHE A 1 110 ? -1.923 -8.961 -14.673 1.00 68.38 110 PHE A N 1
ATOM 904 C CA . PHE A 1 110 ? -2.625 -9.821 -15.632 1.00 68.38 110 PHE A CA 1
ATOM 905 C C . PHE A 1 110 ? -2.126 -11.265 -15.591 1.00 68.38 110 PHE A C 1
ATOM 907 O O . PHE A 1 110 ? -2.928 -12.196 -15.629 1.00 68.38 110 PHE A O 1
ATOM 914 N N . ILE A 1 111 ? -0.809 -11.463 -15.476 1.00 71.25 111 ILE A N 1
ATOM 915 C CA . ILE A 1 111 ? -0.242 -12.811 -15.413 1.00 71.25 111 ILE A CA 1
ATOM 916 C C . ILE A 1 111 ? -0.695 -13.563 -14.158 1.00 71.25 111 ILE A C 1
ATOM 918 O O . ILE A 1 111 ? -1.050 -14.732 -14.261 1.00 71.25 111 ILE A O 1
ATOM 922 N N . PHE A 1 112 ? -0.772 -12.894 -13.005 1.00 70.06 112 PHE A N 1
ATOM 923 C CA . PHE A 1 112 ? -1.247 -13.490 -11.752 1.00 70.06 112 PHE A CA 1
ATOM 924 C C . PHE A 1 112 ? -2.740 -13.824 -11.833 1.00 70.06 112 PHE A C 1
ATOM 926 O O . PHE A 1 112 ? -3.150 -14.908 -11.433 1.00 70.06 112 PHE A O 1
ATOM 933 N N . TRP A 1 113 ? -3.535 -12.965 -12.481 1.00 63.22 113 TRP A N 1
ATOM 934 C CA . TRP A 1 113 ? -4.952 -13.234 -12.734 1.00 63.22 113 TRP A CA 1
ATOM 935 C C . TRP A 1 113 ? -5.184 -14.468 -13.622 1.00 63.22 113 TRP A C 1
ATOM 937 O O . TRP A 1 113 ? -6.007 -15.313 -13.282 1.00 63.22 113 TRP A O 1
ATOM 947 N N . VAL A 1 114 ? -4.457 -14.605 -14.740 1.00 76.94 114 VAL A N 1
ATOM 948 C CA . VAL A 1 114 ? -4.620 -15.752 -15.661 1.00 76.94 114 VAL A CA 1
ATOM 949 C C . VAL A 1 114 ? -4.089 -17.051 -15.057 1.00 76.94 114 VAL A C 1
ATOM 951 O O . VAL A 1 114 ? -4.652 -18.117 -15.287 1.00 76.94 114 VAL A O 1
ATOM 954 N N . THR A 1 115 ? -2.982 -16.976 -14.321 1.00 78.81 115 THR A N 1
ATOM 955 C CA . THR A 1 115 ? -2.319 -18.165 -13.767 1.00 78.81 115 THR A CA 1
ATOM 956 C C . THR A 1 115 ? -2.897 -18.617 -12.430 1.00 78.81 115 THR A C 1
ATOM 958 O O . THR A 1 115 ? -2.587 -19.718 -11.985 1.00 78.81 115 THR A O 1
ATOM 961 N N . GLY A 1 116 ? -3.726 -17.791 -11.788 1.00 68.44 116 GLY A N 1
ATOM 962 C CA . GLY A 1 116 ? -4.275 -18.065 -10.463 1.00 68.44 116 GLY A CA 1
ATOM 963 C C . GLY A 1 116 ? -3.232 -18.024 -9.342 1.00 68.44 116 GLY A C 1
ATOM 964 O O . GLY A 1 116 ? -3.553 -18.386 -8.213 1.00 68.44 116 GLY A O 1
ATOM 965 N N . TYR A 1 117 ? -1.993 -17.603 -9.629 1.00 63.69 117 TYR A N 1
ATOM 966 C CA . TYR A 1 117 ? -0.995 -17.385 -8.588 1.00 63.69 117 TYR A CA 1
ATOM 967 C C . TYR A 1 117 ? -1.383 -16.165 -7.745 1.00 63.69 117 TYR A C 1
ATOM 969 O O . TYR A 1 117 ? -1.826 -15.157 -8.309 1.00 63.69 117 TYR A O 1
ATOM 977 N N . PRO A 1 118 ? -1.188 -16.222 -6.414 1.00 58.50 118 PRO A N 1
ATOM 978 C CA . PRO A 1 118 ? -1.376 -15.054 -5.570 1.00 58.50 118 PRO A CA 1
ATOM 979 C C . PRO A 1 118 ? -0.463 -13.935 -6.068 1.00 58.50 118 PRO A C 1
ATOM 981 O O . PRO A 1 118 ? 0.676 -14.183 -6.483 1.00 58.50 118 PRO A O 1
ATOM 984 N N . LEU A 1 119 ? -0.977 -12.702 -6.063 1.00 56.06 119 LEU A N 1
ATOM 985 C CA . LEU A 1 119 ? -0.141 -11.555 -6.382 1.00 56.06 119 LEU A CA 1
ATOM 986 C C . LEU A 1 119 ? 1.022 -11.548 -5.382 1.00 56.06 119 LEU A C 1
ATOM 988 O O . LEU A 1 119 ? 0.772 -11.631 -4.177 1.00 56.06 119 LEU A O 1
ATOM 992 N N . PRO A 1 120 ? 2.282 -11.472 -5.843 1.00 55.12 120 PRO A N 1
ATOM 993 C CA . PRO A 1 120 ? 3.397 -11.333 -4.930 1.00 55.12 120 PRO A CA 1
ATOM 994 C C . PRO A 1 120 ? 3.146 -10.070 -4.115 1.00 55.12 120 PRO A C 1
ATOM 996 O O . PRO A 1 120 ? 2.836 -9.023 -4.691 1.00 55.12 120 PRO A O 1
ATOM 999 N N . GLY A 1 121 ? 3.252 -10.176 -2.787 1.00 49.41 121 GLY A N 1
ATOM 1000 C CA . GLY A 1 121 ? 3.189 -9.005 -1.920 1.00 49.41 121 GLY A CA 1
ATOM 1001 C C . GLY A 1 121 ? 4.112 -7.939 -2.502 1.00 49.41 121 GLY A C 1
ATOM 1002 O O . GLY A 1 121 ? 5.276 -8.233 -2.783 1.00 49.41 121 GLY A O 1
ATOM 1003 N N . TYR A 1 122 ? 3.559 -6.758 -2.793 1.00 47.28 122 TYR A N 1
ATOM 1004 C CA . TYR A 1 122 ? 4.244 -5.646 -3.455 1.00 47.28 122 TYR A CA 1
ATOM 1005 C C . TYR A 1 122 ? 5.362 -5.108 -2.561 1.00 47.28 122 TYR A C 1
ATOM 1007 O O . TYR A 1 122 ? 5.254 -4.062 -1.929 1.00 47.28 122 TYR A O 1
ATOM 1015 N N . CYS A 1 123 ? 6.451 -5.854 -2.489 1.00 41.25 123 CYS A N 1
ATOM 1016 C CA . CYS A 1 123 ? 7.544 -5.608 -1.581 1.00 41.25 123 CYS A CA 1
ATOM 1017 C C . CYS A 1 123 ? 8.823 -5.738 -2.400 1.00 41.25 123 CYS A C 1
ATOM 1019 O O . CYS A 1 123 ? 9.425 -6.808 -2.475 1.00 41.25 123 CYS A O 1
ATOM 1021 N N . ILE A 1 124 ? 9.295 -4.626 -2.974 1.00 37.53 124 ILE A N 1
ATOM 1022 C CA . ILE A 1 124 ? 10.726 -4.461 -3.279 1.00 37.53 124 ILE A CA 1
ATOM 1023 C C . ILE A 1 124 ? 11.443 -4.309 -1.932 1.00 37.53 124 ILE A C 1
ATOM 1025 O O . ILE A 1 124 ? 11.981 -3.266 -1.581 1.00 37.53 124 ILE A O 1
ATOM 1029 N N . ASN A 1 125 ? 11.369 -5.350 -1.116 1.00 35.06 125 ASN A N 1
ATOM 1030 C CA . ASN A 1 125 ? 12.121 -5.465 0.103 1.00 35.06 125 ASN A CA 1
ATOM 1031 C C . ASN A 1 125 ? 12.585 -6.903 0.202 1.00 35.06 125 ASN A C 1
ATOM 1033 O O . ASN A 1 125 ? 11.918 -7.778 0.740 1.00 35.06 125 ASN A O 1
ATOM 1037 N N . ILE A 1 126 ? 13.774 -7.121 -0.351 1.00 36.06 126 ILE A N 1
ATOM 1038 C CA . ILE A 1 126 ? 14.543 -8.359 -0.200 1.00 36.06 126 ILE A CA 1
ATOM 1039 C C . ILE A 1 126 ? 14.843 -8.607 1.296 1.00 36.06 126 ILE A C 1
ATOM 1041 O O . ILE A 1 126 ? 15.154 -9.725 1.693 1.00 36.06 126 ILE A O 1
ATOM 1045 N N . ASN A 1 127 ? 14.695 -7.576 2.139 1.00 38.22 127 ASN A N 1
ATOM 1046 C CA . ASN A 1 127 ? 14.816 -7.654 3.583 1.00 38.22 127 ASN A CA 1
ATOM 1047 C C . ASN A 1 127 ? 13.471 -7.328 4.279 1.00 38.22 127 ASN A C 1
ATOM 1049 O O . ASN A 1 127 ? 13.049 -6.168 4.261 1.00 38.22 127 ASN A O 1
ATOM 1053 N N . PRO A 1 128 ? 12.818 -8.298 4.948 1.00 45.91 128 PRO A N 1
ATOM 1054 C CA . PRO A 1 128 ? 11.621 -8.054 5.761 1.00 45.91 128 PRO A CA 1
ATOM 1055 C C . PRO A 1 128 ? 11.879 -7.193 7.018 1.00 45.91 128 PRO A C 1
ATOM 1057 O O . PRO A 1 128 ? 10.924 -6.751 7.649 1.00 45.91 128 PRO A O 1
ATOM 1060 N N . ASN A 1 129 ? 13.147 -6.922 7.358 1.00 48.78 129 ASN A N 1
ATOM 1061 C CA . ASN A 1 129 ? 13.590 -6.088 8.485 1.00 48.78 129 ASN A CA 1
ATOM 1062 C C . ASN A 1 129 ? 14.210 -4.749 8.040 1.00 48.78 129 ASN A C 1
ATOM 1064 O O . ASN A 1 129 ? 15.009 -4.160 8.761 1.00 48.78 129 ASN A O 1
ATOM 1068 N N . SER A 1 130 ? 13.902 -4.257 6.844 1.00 43.34 130 SER A N 1
ATOM 1069 C CA . SER A 1 130 ? 14.495 -3.032 6.277 1.00 43.34 130 SER A CA 1
ATOM 1070 C C . SER A 1 130 ? 14.072 -1.717 6.952 1.00 43.34 130 SER A C 1
ATOM 1072 O O . SER A 1 130 ? 14.387 -0.644 6.440 1.00 43.34 130 SER A O 1
ATOM 1074 N N . GLY A 1 131 ? 13.336 -1.778 8.065 1.00 41.22 131 GLY A N 1
ATOM 1075 C CA . GLY A 1 131 ? 12.855 -0.601 8.795 1.00 41.22 131 GLY A CA 1
ATOM 1076 C C . GLY A 1 131 ? 11.721 0.156 8.099 1.00 41.22 131 GLY A C 1
ATOM 1077 O O . GLY A 1 131 ? 11.232 1.137 8.645 1.00 41.22 131 GLY A O 1
ATOM 1078 N N . TRP A 1 132 ? 11.273 -0.298 6.924 1.00 46.66 132 TRP A N 1
ATOM 1079 C CA . TRP A 1 132 ? 10.086 0.237 6.264 1.00 46.66 132 TRP A CA 1
ATOM 1080 C C . TRP A 1 132 ? 8.856 -0.581 6.670 1.00 46.66 132 TRP A C 1
ATOM 1082 O O . TRP A 1 132 ? 8.879 -1.807 6.524 1.00 46.66 132 TRP A O 1
ATOM 1092 N N . PRO A 1 133 ? 7.780 0.054 7.162 1.00 56.34 133 PRO A N 1
ATOM 1093 C CA . PRO A 1 133 ? 6.593 -0.637 7.648 1.00 56.34 133 PRO A CA 1
ATOM 1094 C C . PRO A 1 133 ? 5.747 -1.147 6.477 1.00 56.34 133 PRO A C 1
ATOM 1096 O O . PRO A 1 133 ? 4.700 -0.593 6.157 1.00 56.34 133 PRO A O 1
ATOM 1099 N N . VAL A 1 134 ? 6.197 -2.207 5.812 1.00 64.69 134 VAL A N 1
ATOM 1100 C CA . VAL A 1 134 ? 5.400 -2.850 4.766 1.00 64.69 134 VAL A CA 1
ATOM 1101 C C . VAL A 1 134 ? 4.290 -3.679 5.416 1.00 64.69 134 VAL A C 1
ATOM 1103 O O . VAL A 1 134 ? 4.487 -4.286 6.474 1.00 64.69 134 VAL A O 1
ATOM 1106 N N . TYR A 1 135 ? 3.102 -3.672 4.817 1.00 75.88 135 TYR A N 1
ATOM 1107 C CA . TYR A 1 135 ? 1.974 -4.471 5.286 1.00 75.88 135 TYR A CA 1
ATOM 1108 C C . TYR A 1 135 ? 2.199 -5.947 4.960 1.00 75.88 135 TYR A C 1
ATOM 1110 O O . TYR A 1 135 ? 2.617 -6.307 3.860 1.00 75.88 135 TYR A O 1
ATOM 1118 N N . SER A 1 136 ? 1.950 -6.806 5.938 1.00 76.75 136 SER A N 1
ATOM 1119 C CA . SER A 1 136 ? 1.956 -8.251 5.757 1.00 76.75 136 SER A CA 1
ATOM 1120 C C . SER A 1 136 ? 0.680 -8.718 5.061 1.00 76.75 136 SER A C 1
ATOM 1122 O O . SER A 1 136 ? -0.364 -8.077 5.154 1.00 76.75 136 SER A O 1
ATOM 1124 N N . GLU A 1 137 ? 0.748 -9.872 4.399 1.00 76.06 137 GLU A N 1
ATOM 1125 C CA . GLU A 1 137 ? -0.417 -10.491 3.754 1.00 76.06 137 GLU A CA 1
ATOM 1126 C C . GLU A 1 137 ? -1.576 -10.688 4.743 1.00 76.06 137 GLU A C 1
ATOM 1128 O O . GLU A 1 137 ? -2.717 -10.391 4.421 1.00 76.06 137 GLU A O 1
ATOM 1133 N N . SER A 1 138 ? -1.275 -11.063 5.990 1.00 81.06 138 SER A N 1
ATOM 1134 C CA . SER A 1 138 ? -2.257 -11.185 7.072 1.00 81.06 138 SER A CA 1
ATOM 1135 C C . SER A 1 138 ? -3.046 -9.896 7.333 1.00 81.06 138 SER A C 1
ATOM 1137 O O . SER A 1 138 ? -4.248 -9.957 7.576 1.00 81.06 138 SER A O 1
ATOM 1139 N N . GLU A 1 139 ? -2.385 -8.738 7.267 1.00 83.88 139 GLU A N 1
ATOM 1140 C CA . GLU A 1 139 ? -3.017 -7.425 7.460 1.00 83.88 139 GLU A CA 1
ATOM 1141 C C . GLU A 1 139 ? -3.888 -7.041 6.269 1.00 83.88 139 GLU A C 1
ATOM 1143 O O . GLU A 1 139 ? -4.992 -6.538 6.463 1.00 83.88 139 GLU A O 1
ATOM 1148 N N . ILE A 1 140 ? -3.432 -7.347 5.052 1.00 82.12 140 ILE A N 1
ATOM 1149 C CA . ILE A 1 140 ? -4.223 -7.149 3.832 1.00 82.12 140 ILE A CA 1
ATOM 1150 C C . ILE A 1 140 ? -5.483 -8.022 3.884 1.00 82.12 140 ILE A C 1
ATOM 1152 O O . ILE A 1 140 ? -6.585 -7.510 3.707 1.00 82.12 140 ILE A O 1
ATOM 1156 N N . CYS A 1 141 ? -5.350 -9.304 4.240 1.00 83.44 141 CYS A N 1
ATOM 1157 C CA . CYS A 1 141 ? -6.489 -10.208 4.406 1.00 83.44 141 CYS A CA 1
ATOM 1158 C C . CYS A 1 141 ? -7.472 -9.732 5.486 1.00 83.44 141 CYS A C 1
ATOM 1160 O O . CYS A 1 141 ? -8.678 -9.891 5.317 1.00 83.44 141 CYS A O 1
ATOM 1162 N N . GLY A 1 142 ? -6.984 -9.132 6.578 1.00 85.25 142 GLY A N 1
ATOM 1163 C CA . GLY A 1 142 ? -7.844 -8.532 7.601 1.00 85.25 142 GLY A CA 1
ATOM 1164 C C . GLY A 1 142 ? -8.687 -7.377 7.050 1.00 85.25 142 GLY A C 1
ATOM 1165 O O . GLY A 1 142 ? -9.882 -7.290 7.326 1.00 85.25 142 GLY A O 1
ATOM 1166 N N . VAL A 1 143 ? -8.103 -6.522 6.209 1.00 86.50 143 VAL A N 1
ATOM 1167 C CA . VAL A 1 143 ? -8.841 -5.432 5.550 1.00 86.50 143 VAL A CA 1
ATOM 1168 C C . VAL A 1 143 ? -9.796 -5.947 4.470 1.00 86.50 143 VAL A C 1
ATOM 1170 O O . VAL A 1 143 ? -10.920 -5.456 4.368 1.00 86.50 143 VAL A O 1
ATOM 1173 N N . ASP A 1 144 ? -9.414 -6.973 3.710 1.00 85.56 144 ASP A N 1
ATOM 1174 C CA . ASP A 1 144 ? -10.314 -7.631 2.752 1.00 85.56 144 ASP A CA 1
ATOM 1175 C C . ASP A 1 144 ? -11.505 -8.303 3.456 1.00 85.56 144 ASP A C 1
ATOM 1177 O O . ASP A 1 144 ? -12.641 -8.273 2.967 1.00 85.56 144 ASP A O 1
ATOM 1181 N N . TRP A 1 145 ? -11.278 -8.863 4.649 1.00 88.38 145 TRP A N 1
ATOM 1182 C CA . TRP A 1 145 ? -12.355 -9.366 5.496 1.00 88.38 145 TRP A CA 1
ATOM 1183 C C . TRP A 1 145 ? -13.307 -8.234 5.901 1.00 88.38 145 TRP A C 1
ATOM 1185 O O . TRP A 1 145 ? -14.516 -8.382 5.728 1.00 88.38 145 TRP A O 1
ATOM 1195 N N . LEU A 1 146 ? -12.785 -7.080 6.342 1.00 88.12 146 LEU A N 1
ATOM 1196 C CA . LEU A 1 146 ? -13.616 -5.911 6.670 1.00 88.12 146 LEU A CA 1
ATOM 1197 C C . LEU A 1 146 ? -14.453 -5.452 5.478 1.00 88.12 146 LEU A C 1
ATOM 1199 O O . LEU A 1 146 ? -15.638 -5.189 5.636 1.00 88.12 146 LEU A O 1
ATOM 1203 N N . LYS A 1 147 ? -13.870 -5.414 4.277 1.00 86.56 147 LYS A N 1
ATOM 1204 C CA . LYS A 1 147 ? -14.588 -5.034 3.050 1.00 86.56 147 LYS A CA 1
ATOM 1205 C C . LYS A 1 147 ? -15.720 -5.992 2.701 1.00 86.56 147 LYS A C 1
ATOM 1207 O O . LYS A 1 147 ? -16.753 -5.569 2.197 1.00 86.56 147 LYS A O 1
ATOM 1212 N N . SER A 1 148 ? -15.527 -7.287 2.936 1.00 85.75 148 SER A N 1
ATOM 1213 C CA . SER A 1 148 ? -16.555 -8.300 2.658 1.00 85.75 148 SER A CA 1
ATOM 1214 C C . SER A 1 148 ? -17.650 -8.378 3.727 1.00 85.75 148 SER A C 1
ATOM 1216 O O . SER A 1 148 ? -18.706 -8.944 3.453 1.00 85.75 148 SER A O 1
ATOM 1218 N N . HIS A 1 149 ? -17.421 -7.796 4.908 1.00 85.44 149 HIS A N 1
ATOM 1219 C CA . HIS A 1 149 ? -18.340 -7.807 6.054 1.00 85.44 149 HIS A CA 1
ATOM 1220 C C . HIS A 1 149 ? -18.769 -6.395 6.485 1.00 85.44 149 HIS A C 1
ATOM 1222 O O . HIS A 1 149 ? -19.266 -6.205 7.597 1.00 85.44 149 HIS A O 1
ATOM 1228 N N . GLU A 1 150 ? -18.580 -5.403 5.614 1.00 75.31 150 GLU A N 1
ATOM 1229 C CA . GLU A 1 150 ? -19.001 -4.029 5.856 1.00 75.31 150 GLU A CA 1
ATOM 1230 C C . GLU A 1 150 ? -20.528 -3.966 6.015 1.00 75.31 150 GLU A C 1
ATOM 1232 O O . GLU A 1 150 ? -21.287 -4.567 5.252 1.00 75.31 150 GLU A O 1
ATOM 1237 N N . ASN A 1 151 ? -20.987 -3.238 7.031 1.00 77.56 15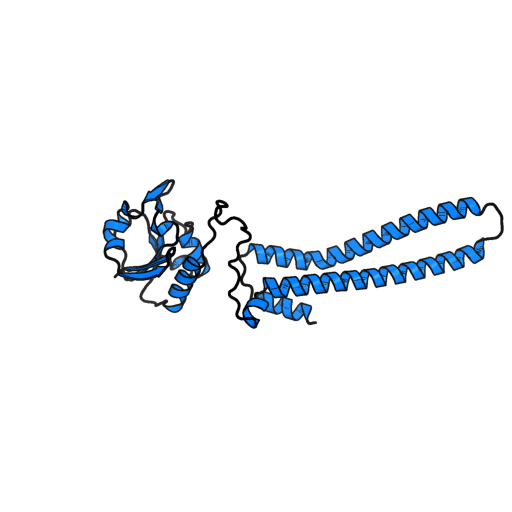1 ASN A N 1
ATOM 1238 C CA . ASN A 1 151 ? -22.402 -3.026 7.311 1.00 77.56 151 ASN A CA 1
ATOM 1239 C C . ASN A 1 151 ? -22.593 -1.580 7.776 1.00 77.56 151 ASN A C 1
ATOM 1241 O O . ASN A 1 151 ? -21.799 -1.089 8.573 1.00 77.56 151 ASN A O 1
ATOM 1245 N N . GLU A 1 152 ? -23.675 -0.923 7.347 1.00 73.06 152 GLU A N 1
ATOM 1246 C CA . GLU A 1 152 ? -24.027 0.453 7.738 1.00 73.06 152 GLU A CA 1
ATOM 1247 C C . GLU A 1 152 ? -24.114 0.657 9.261 1.00 73.06 152 GLU A C 1
ATOM 1249 O O . GLU A 1 152 ? -23.986 1.777 9.754 1.00 73.06 152 GLU A O 1
ATOM 1254 N N . HIS A 1 153 ? -24.319 -0.425 10.014 1.00 77.19 153 HIS A N 1
ATOM 1255 C CA . HIS A 1 153 ? -24.449 -0.393 11.468 1.00 77.19 153 HIS A CA 1
ATOM 1256 C C . HIS A 1 153 ? -23.107 -0.320 12.201 1.00 77.19 153 HIS A C 1
ATOM 1258 O O . HIS A 1 153 ? -23.066 0.216 13.307 1.00 77.19 153 HIS A O 1
ATOM 1264 N N . ASN A 1 154 ? -22.028 -0.838 11.604 1.00 82.94 154 ASN A N 1
ATOM 1265 C CA . ASN A 1 154 ? -20.740 -0.984 12.272 1.00 82.94 154 ASN A CA 1
ATOM 1266 C C . ASN A 1 154 ? -19.686 -0.104 11.608 1.00 82.94 154 ASN A C 1
ATOM 1268 O O . ASN A 1 154 ? -19.287 -0.339 10.468 1.00 82.94 154 ASN A O 1
ATOM 1272 N N . LYS A 1 155 ? -19.195 0.893 12.343 1.00 89.69 155 LYS A N 1
ATOM 1273 C CA . LYS A 1 155 ? -18.107 1.756 11.867 1.00 89.69 155 LYS A CA 1
ATOM 1274 C C . LYS A 1 155 ? -16.759 1.057 11.986 1.00 89.69 155 LYS A C 1
ATOM 1276 O O . LYS A 1 155 ? -16.624 0.079 12.711 1.00 89.69 155 LYS A O 1
ATOM 1281 N N . ILE A 1 156 ? -15.743 1.558 11.292 1.00 92.06 156 ILE A N 1
ATOM 1282 C CA . ILE A 1 156 ? -14.398 0.978 11.350 1.00 92.06 156 ILE A CA 1
ATOM 1283 C C . ILE A 1 156 ? -13.524 1.866 12.219 1.00 92.06 156 ILE A C 1
ATOM 1285 O O . ILE A 1 156 ? -13.424 3.067 11.987 1.00 92.06 156 ILE A O 1
ATOM 1289 N N . ALA A 1 157 ? -12.892 1.274 13.219 1.00 92.44 157 ALA A N 1
ATOM 1290 C CA . ALA A 1 157 ? -12.063 1.952 14.185 1.00 92.44 157 ALA A CA 1
ATOM 1291 C C . ALA A 1 157 ? -10.613 1.468 14.092 1.00 92.44 157 ALA A C 1
ATOM 1293 O O . ALA A 1 157 ? -10.342 0.280 13.906 1.00 92.44 157 ALA A O 1
ATOM 1294 N N . VAL A 1 158 ? -9.681 2.411 14.192 1.00 91.69 158 VAL A N 1
ATOM 1295 C CA . VAL A 1 158 ? -8.240 2.192 14.008 1.00 91.69 158 VAL A CA 1
ATOM 1296 C C . VAL A 1 158 ? -7.463 3.037 15.003 1.00 91.69 158 VAL A C 1
ATOM 1298 O O . VAL A 1 158 ? -7.856 4.168 15.285 1.00 91.69 158 VAL A O 1
ATOM 1301 N N . PHE A 1 159 ? -6.345 2.527 15.517 1.00 89.69 159 PHE A N 1
ATOM 1302 C CA . PHE A 1 159 ? -5.461 3.338 16.352 1.00 89.69 159 PHE A CA 1
ATOM 1303 C C . PHE A 1 159 ? -4.898 4.511 15.558 1.00 89.69 159 PHE A C 1
ATOM 1305 O O . PHE A 1 159 ? -4.242 4.301 14.546 1.00 89.69 159 PHE A O 1
ATOM 1312 N N . ASN A 1 160 ? -5.143 5.735 16.022 1.00 89.44 160 ASN A N 1
ATOM 1313 C CA . ASN A 1 160 ? -4.625 6.957 15.427 1.00 89.44 160 ASN A CA 1
ATOM 1314 C C . ASN A 1 160 ? -4.603 8.093 16.461 1.00 89.44 160 ASN A C 1
ATOM 1316 O O . ASN A 1 160 ? -5.639 8.669 16.793 1.00 89.44 160 ASN A O 1
ATOM 1320 N N . GLN A 1 161 ? -3.408 8.446 16.934 1.00 84.75 161 GLN A N 1
ATOM 1321 C CA . GLN A 1 161 ? -3.231 9.482 17.961 1.00 84.75 161 GLN A CA 1
ATOM 1322 C C . GLN A 1 161 ? -3.408 10.911 17.445 1.00 84.75 161 GLN A C 1
ATOM 1324 O O . GLN A 1 161 ? -3.722 11.824 18.211 1.00 84.75 161 GLN A O 1
ATOM 1329 N N . TRP A 1 162 ? -3.219 11.111 16.142 1.00 82.19 162 TRP A N 1
ATOM 1330 C CA . TRP A 1 162 ? -3.274 12.422 15.504 1.00 82.19 162 TRP A CA 1
ATOM 1331 C C . TRP A 1 162 ? -4.700 12.826 15.120 1.00 82.19 162 TRP A C 1
ATOM 1333 O O . TRP A 1 162 ? -5.591 11.995 14.972 1.00 82.19 162 TRP A O 1
ATOM 1343 N N . ASP A 1 163 ? -4.911 14.116 14.866 1.00 78.88 163 ASP A N 1
ATOM 1344 C CA . ASP A 1 163 ? -6.214 14.635 14.413 1.00 78.88 163 ASP A CA 1
ATOM 1345 C C . ASP A 1 163 ? -6.549 14.255 12.958 1.00 78.88 163 ASP A C 1
ATOM 1347 O O . ASP A 1 163 ? -7.673 14.421 12.493 1.00 78.88 163 ASP A O 1
ATOM 1351 N N . ILE A 1 164 ? -5.559 13.745 12.225 1.00 81.56 164 ILE A N 1
ATOM 1352 C CA . ILE A 1 164 ? -5.680 13.241 10.856 1.00 81.56 164 ILE A CA 1
ATOM 1353 C C . ILE A 1 164 ? -5.204 11.789 10.867 1.00 81.56 164 ILE A C 1
ATOM 1355 O O . ILE A 1 164 ? -4.272 11.468 11.605 1.00 81.56 164 ILE A O 1
ATOM 1359 N N . ILE A 1 165 ? -5.802 10.925 10.041 1.00 82.69 165 ILE A N 1
ATOM 1360 C CA . ILE A 1 165 ? -5.352 9.539 9.865 1.00 82.69 165 ILE A CA 1
ATOM 1361 C C . ILE A 1 165 ? -3.918 9.529 9.318 1.00 82.69 165 ILE A C 1
ATOM 1363 O O . ILE A 1 165 ? -3.681 9.838 8.149 1.00 82.69 165 ILE A O 1
ATOM 1367 N N . LYS A 1 166 ? -2.963 9.219 10.193 1.00 81.88 166 LYS A N 1
ATOM 1368 C CA . LYS A 1 166 ? -1.519 9.183 9.905 1.00 81.88 166 LYS A CA 1
ATOM 1369 C C . LYS A 1 166 ? -0.837 7.936 10.448 1.00 81.88 166 LYS A C 1
ATOM 1371 O O . LYS A 1 166 ? 0.245 7.593 9.984 1.00 81.88 166 LYS A O 1
ATOM 1376 N N . SER A 1 167 ? -1.477 7.251 11.391 1.00 82.44 167 SER A N 1
ATOM 1377 C CA . SER A 1 167 ? -1.053 5.936 11.858 1.00 82.44 167 SER A CA 1
ATOM 1378 C C . SER A 1 167 ? -0.912 4.964 10.698 1.00 82.44 167 SER A C 1
ATOM 1380 O O . SER A 1 167 ? -1.765 4.950 9.808 1.00 82.44 167 SER A O 1
ATOM 1382 N N . ARG A 1 168 ? 0.082 4.084 10.765 1.00 82.62 168 ARG A N 1
ATOM 1383 C CA . ARG A 1 168 ? 0.280 3.003 9.796 1.00 82.62 168 ARG A CA 1
ATOM 1384 C C . ARG A 1 168 ? -1.002 2.202 9.534 1.00 82.62 168 ARG A C 1
ATOM 1386 O O . ARG A 1 168 ? -1.407 2.046 8.388 1.00 82.62 168 ARG A O 1
ATOM 1393 N N . ASP A 1 169 ? -1.654 1.727 10.588 1.00 85.75 169 ASP A N 1
ATOM 1394 C CA . ASP A 1 169 ? -2.855 0.899 10.458 1.00 85.75 169 ASP A CA 1
ATOM 1395 C C . ASP A 1 169 ? -4.028 1.706 9.895 1.00 85.75 169 ASP A C 1
ATOM 1397 O O . ASP A 1 169 ? -4.718 1.258 8.980 1.00 85.75 169 ASP A O 1
ATOM 1401 N N . GLY A 1 170 ? -4.195 2.948 10.354 1.00 85.31 170 GLY A N 1
ATOM 1402 C CA . GLY A 1 170 ? -5.164 3.866 9.768 1.00 85.31 170 GLY A CA 1
ATOM 1403 C C . GLY A 1 170 ? -4.907 4.169 8.289 1.00 85.31 170 GLY A C 1
ATOM 1404 O O . GLY A 1 170 ? -5.870 4.265 7.538 1.00 85.31 170 GLY A O 1
ATOM 1405 N N . LEU A 1 171 ? -3.651 4.268 7.836 1.00 85.38 171 LEU A N 1
ATOM 1406 C CA . LEU A 1 171 ? -3.317 4.462 6.420 1.00 85.38 171 LEU A CA 1
ATOM 1407 C C . LEU A 1 171 ? -3.701 3.238 5.580 1.00 85.38 171 LEU A C 1
ATOM 1409 O O . LEU A 1 171 ? -4.321 3.408 4.534 1.00 85.38 171 LEU A O 1
ATOM 1413 N N . LEU A 1 172 ? -3.410 2.020 6.050 1.00 85.50 172 LEU A N 1
ATOM 1414 C CA . LEU A 1 172 ? -3.823 0.782 5.374 1.00 85.50 172 LEU A CA 1
ATOM 1415 C C . LEU A 1 172 ? -5.344 0.714 5.185 1.00 85.50 172 LEU A C 1
ATOM 1417 O O . LEU A 1 172 ? -5.847 0.396 4.103 1.00 85.50 172 LEU A O 1
ATOM 1421 N N . VAL A 1 173 ? -6.088 1.023 6.245 1.00 85.62 173 VAL A N 1
ATOM 1422 C CA . VAL A 1 173 ? -7.552 1.012 6.209 1.00 85.62 173 VAL A CA 1
ATOM 1423 C C . VAL A 1 173 ? -8.078 2.172 5.351 1.00 85.62 173 VAL A C 1
ATOM 1425 O O . VAL A 1 173 ? -8.997 1.974 4.560 1.00 85.62 173 VAL A O 1
ATOM 1428 N N . ALA A 1 174 ? -7.462 3.355 5.405 1.00 84.12 174 ALA A N 1
ATOM 1429 C CA . ALA A 1 174 ? -7.848 4.524 4.607 1.00 84.12 174 ALA A CA 1
ATOM 1430 C C . ALA A 1 174 ? -7.596 4.376 3.094 1.00 84.12 174 ALA A C 1
ATOM 1432 O O . ALA A 1 174 ? -8.196 5.100 2.302 1.00 84.12 174 ALA A O 1
ATOM 1433 N N . GLU A 1 175 ? -6.744 3.445 2.660 1.00 81.31 175 GLU A N 1
ATOM 1434 C CA . GLU A 1 175 ? -6.639 3.085 1.236 1.00 81.31 175 GLU A CA 1
ATOM 1435 C C . GLU A 1 175 ? -7.884 2.340 0.729 1.00 81.31 175 GLU A C 1
ATOM 1437 O O . GLU A 1 175 ? -8.159 2.303 -0.472 1.00 81.31 175 GLU A O 1
ATOM 1442 N N . ASN A 1 176 ? -8.638 1.741 1.649 1.00 82.62 176 ASN A N 1
ATOM 1443 C CA . ASN A 1 176 ? -9.746 0.843 1.363 1.00 82.62 176 ASN A CA 1
ATOM 1444 C C . ASN A 1 176 ? -11.111 1.438 1.733 1.00 82.62 176 ASN A C 1
ATOM 1446 O O . ASN A 1 176 ? -12.107 1.043 1.129 1.00 82.62 176 ASN A O 1
ATOM 1450 N N . PHE A 1 177 ? -11.136 2.400 2.656 1.00 84.62 177 PHE A N 1
ATOM 1451 C CA . PHE A 1 177 ? -12.321 3.079 3.176 1.00 84.62 177 PHE A CA 1
ATOM 1452 C C . PHE A 1 177 ? -12.092 4.592 3.240 1.00 84.62 177 PHE A C 1
ATOM 1454 O O . PHE A 1 177 ? -10.961 5.058 3.373 1.00 84.62 177 PHE A O 1
ATOM 1461 N N . TYR A 1 178 ? -13.158 5.391 3.182 1.00 83.06 178 TYR A N 1
ATOM 1462 C CA . TYR A 1 178 ? -13.010 6.840 3.304 1.00 83.06 178 TYR A CA 1
ATOM 1463 C C . TYR A 1 178 ? -12.542 7.225 4.709 1.00 83.06 178 TYR A C 1
ATOM 1465 O O . TYR A 1 178 ? -13.189 6.901 5.699 1.00 83.06 178 TYR A O 1
ATOM 1473 N N . SER A 1 179 ? -11.472 8.018 4.802 1.00 82.12 179 SER A N 1
ATOM 1474 C CA . SER A 1 179 ? -10.883 8.420 6.090 1.00 82.12 179 SER A CA 1
ATOM 1475 C C . SER A 1 179 ? -11.858 9.135 7.033 1.00 82.12 179 SER A C 1
ATOM 1477 O O . SER A 1 179 ? -11.666 9.094 8.240 1.00 82.12 179 SER A O 1
ATOM 1479 N N . LYS A 1 180 ? -12.902 9.782 6.494 1.00 83.50 180 LYS A N 1
ATOM 1480 C CA . LYS A 1 180 ? -13.970 10.444 7.268 1.00 83.50 180 LYS A CA 1
ATOM 1481 C C . LYS A 1 180 ? -14.903 9.470 8.000 1.00 83.50 180 LYS A C 1
ATOM 1483 O O . LYS A 1 180 ? -15.556 9.873 8.956 1.00 83.50 180 LYS A O 1
ATOM 1488 N N . ASP A 1 181 ? -14.976 8.228 7.532 1.00 86.19 181 ASP A N 1
ATOM 1489 C CA . ASP A 1 181 ? -15.865 7.196 8.066 1.00 86.19 181 ASP A CA 1
ATOM 1490 C C . ASP A 1 181 ? -15.131 6.322 9.102 1.00 86.19 181 ASP A C 1
ATOM 1492 O O . ASP A 1 181 ? -15.749 5.509 9.790 1.00 86.19 181 ASP A O 1
ATOM 1496 N N . LEU A 1 182 ? -13.816 6.535 9.254 1.00 90.19 182 LEU A N 1
ATOM 1497 C CA . LEU A 1 182 ? -12.976 5.871 10.241 1.00 90.19 182 LEU A CA 1
ATOM 1498 C C . LEU A 1 182 ? -13.066 6.566 11.601 1.00 90.19 182 LEU A C 1
ATOM 1500 O O . LEU A 1 182 ? -12.999 7.791 11.701 1.00 90.19 182 LEU A O 1
ATOM 1504 N N . ILE A 1 183 ? -13.156 5.766 12.659 1.00 91.38 183 ILE A N 1
ATOM 1505 C CA . ILE A 1 183 ? -13.078 6.221 14.044 1.00 91.38 183 ILE A CA 1
ATOM 1506 C C . ILE A 1 183 ? -11.614 6.132 14.496 1.00 91.38 183 ILE A C 1
ATOM 1508 O O . ILE A 1 183 ? -11.085 5.026 14.637 1.00 91.38 183 ILE A O 1
ATOM 1512 N N . PRO A 1 184 ? -10.941 7.266 14.747 1.00 90.75 184 PRO A N 1
ATOM 1513 C CA . PRO A 1 184 ? -9.610 7.249 15.329 1.00 90.75 184 PRO A CA 1
ATOM 1514 C C . PRO A 1 184 ? -9.697 6.879 16.813 1.00 90.75 184 PRO A C 1
ATOM 1516 O O . PRO A 1 184 ? -10.391 7.533 17.592 1.00 90.75 184 PRO A O 1
ATOM 1519 N N . ILE A 1 185 ? -8.974 5.836 17.204 1.00 90.81 185 ILE A N 1
ATOM 1520 C CA . ILE A 1 185 ? -8.830 5.394 18.590 1.00 90.81 185 ILE A CA 1
ATOM 1521 C C . ILE A 1 185 ? -7.497 5.882 19.137 1.00 90.81 185 ILE A C 1
ATOM 1523 O O . ILE A 1 185 ? -6.452 5.722 18.507 1.00 90.81 185 ILE A O 1
ATOM 1527 N N . LYS A 1 186 ? -7.534 6.428 20.348 1.00 90.50 186 LYS A N 1
ATOM 1528 C CA . LYS A 1 186 ? -6.347 6.798 21.121 1.00 90.50 186 LYS A CA 1
ATOM 1529 C C . LYS A 1 186 ? -6.119 5.778 22.235 1.00 90.50 186 LYS A C 1
ATOM 1531 O O . LYS A 1 186 ? -7.067 5.157 22.712 1.00 90.50 186 LYS A O 1
ATOM 1536 N N . THR A 1 187 ? -4.886 5.640 22.704 1.00 87.75 187 THR A N 1
ATOM 1537 C CA . THR A 1 187 ? -4.494 4.818 23.877 1.00 87.75 187 THR A CA 1
ATOM 1538 C C . THR A 1 187 ? -5.349 5.076 25.126 1.00 87.75 187 THR A C 1
ATOM 1540 O O . THR A 1 187 ? -5.576 4.167 25.927 1.00 87.75 187 THR A O 1
ATOM 1543 N N . ASN A 1 188 ? -5.869 6.297 25.281 1.00 87.81 188 ASN A N 1
ATOM 1544 C CA . ASN A 1 188 ? -6.736 6.714 26.384 1.00 87.81 188 ASN A CA 1
ATOM 1545 C C . ASN A 1 188 ? -8.246 6.609 26.101 1.00 87.81 188 ASN A C 1
ATOM 1547 O O . ASN A 1 188 ? -9.050 6.985 26.953 1.00 87.81 188 ASN A O 1
ATOM 1551 N N . THR A 1 189 ? -8.652 6.131 24.922 1.00 87.94 189 THR A N 1
ATOM 1552 C CA . THR A 1 189 ? -10.068 5.930 24.595 1.00 87.94 189 THR A CA 1
ATOM 1553 C C . THR A 1 189 ? -10.643 4.839 25.486 1.00 87.94 189 THR A C 1
ATOM 1555 O O . THR A 1 189 ? -10.087 3.752 25.563 1.00 87.94 189 THR A O 1
ATOM 1558 N N . THR A 1 190 ? -11.744 5.125 26.177 1.00 87.12 190 THR A N 1
ATOM 1559 C CA . THR A 1 190 ? -12.331 4.202 27.164 1.00 87.12 190 THR A CA 1
ATOM 1560 C C . THR A 1 190 ? -13.611 3.520 26.706 1.00 87.12 190 THR A C 1
ATOM 1562 O O . THR A 1 190 ? -14.119 2.642 27.398 1.00 87.12 190 THR A O 1
ATOM 1565 N N . THR A 1 191 ? -14.163 3.956 25.576 1.00 86.38 191 THR A N 1
ATOM 1566 C CA . THR A 1 191 ? -15.425 3.443 25.047 1.00 86.38 191 THR A CA 1
ATOM 1567 C C . THR A 1 191 ? -15.364 3.379 23.529 1.00 86.38 191 THR A C 1
ATOM 1569 O O . THR A 1 191 ? -14.861 4.300 22.883 1.00 86.38 191 THR A O 1
ATOM 1572 N N . LEU A 1 192 ? -15.889 2.294 22.973 1.00 87.56 192 LEU A N 1
ATOM 1573 C CA . LEU A 1 192 ? -16.093 2.084 21.547 1.00 87.56 192 LEU A CA 1
ATOM 1574 C C . LEU A 1 192 ? -17.370 1.260 21.407 1.00 87.56 192 LEU A C 1
ATOM 1576 O O . LEU A 1 192 ? -17.504 0.257 22.097 1.00 87.56 192 LEU A O 1
ATOM 1580 N N . TYR A 1 193 ? -18.289 1.686 20.547 1.00 85.62 193 TYR A N 1
ATOM 1581 C CA . TYR A 1 193 ? -19.589 1.033 20.371 1.00 85.62 193 TYR A CA 1
ATOM 1582 C C . TYR A 1 193 ? -19.855 0.788 18.893 1.00 85.62 193 TYR A C 1
ATOM 1584 O O . TYR A 1 193 ? -19.469 1.620 18.062 1.00 85.62 193 TYR A O 1
ATOM 1592 N N . ASN A 1 194 ? -20.539 -0.315 18.579 1.00 88.19 194 ASN A N 1
ATOM 1593 C CA . ASN A 1 194 ? -20.945 -0.706 17.223 1.00 88.19 194 ASN A CA 1
ATOM 1594 C C . ASN A 1 194 ? -19.844 -0.459 16.185 1.00 88.19 194 ASN A C 1
ATOM 1596 O O . ASN A 1 194 ? -20.016 0.302 15.226 1.00 88.19 194 ASN A O 1
ATOM 1600 N N . SER A 1 195 ? -18.655 -1.000 16.442 1.00 91.06 195 SER A N 1
ATOM 1601 C CA . SER A 1 195 ? -17.503 -0.754 15.579 1.00 91.06 195 SER A CA 1
ATOM 1602 C C . SER A 1 195 ? -16.619 -1.982 15.422 1.00 91.06 195 SER A C 1
ATOM 1604 O O . SER A 1 195 ? -16.342 -2.703 16.381 1.00 91.06 195 SER A O 1
ATOM 1606 N N . TYR A 1 196 ? -16.129 -2.180 14.203 1.00 93.00 196 TYR A N 1
ATOM 1607 C CA . TYR A 1 196 ? -15.030 -3.079 13.906 1.00 93.00 196 TYR A CA 1
ATOM 1608 C C . TYR A 1 196 ? -13.711 -2.398 14.225 1.00 93.00 196 TYR A C 1
ATOM 1610 O O . TYR A 1 196 ? -13.361 -1.398 13.609 1.00 93.00 196 TYR A O 1
ATOM 1618 N N . LEU A 1 197 ? -12.952 -2.957 15.153 1.00 93.06 197 LEU A N 1
ATOM 1619 C CA . LEU A 1 197 ? -11.596 -2.525 15.432 1.00 93.06 197 LEU A CA 1
ATOM 1620 C C . LEU A 1 197 ? -10.603 -3.335 14.605 1.00 93.06 197 LEU A C 1
ATOM 1622 O O . LEU A 1 197 ? -10.553 -4.559 14.735 1.00 93.06 197 LEU A O 1
ATOM 1626 N N . PHE A 1 198 ? -9.770 -2.643 13.833 1.00 93.06 198 PHE A N 1
ATOM 1627 C CA . PHE A 1 198 ? -8.631 -3.235 13.139 1.00 93.06 198 PHE A CA 1
ATOM 1628 C C . PHE A 1 198 ? -7.332 -3.019 13.917 1.00 93.06 198 PHE A C 1
ATOM 1630 O O . PHE A 1 198 ? -6.960 -1.877 14.189 1.00 93.06 198 PHE A O 1
ATOM 1637 N N . LEU A 1 199 ? -6.630 -4.115 14.223 1.00 91.19 199 LEU A N 1
ATOM 1638 C CA . LEU A 1 199 ? -5.273 -4.111 14.774 1.00 91.19 199 LEU A CA 1
ATOM 1639 C C . LEU A 1 199 ? -4.330 -4.854 13.823 1.00 91.19 199 LEU A C 1
ATOM 1641 O O . LEU A 1 199 ? -4.468 -6.062 13.609 1.00 91.19 199 LEU A O 1
ATOM 1645 N N . GLY A 1 200 ? -3.376 -4.129 13.249 1.00 87.25 200 GLY A N 1
ATOM 1646 C CA . GLY A 1 200 ? -2.278 -4.665 12.456 1.00 87.25 200 GLY A CA 1
ATOM 1647 C C . GLY A 1 200 ? -1.105 -5.115 13.323 1.00 87.25 200 GLY A C 1
ATOM 1648 O O . GLY A 1 200 ? -1.124 -5.020 14.547 1.00 87.25 200 GLY A O 1
ATOM 1649 N N . LYS A 1 201 ? -0.045 -5.600 12.676 1.00 84.00 201 LYS A N 1
ATOM 1650 C CA . LYS A 1 201 ? 1.081 -6.308 13.302 1.00 84.00 201 LYS A CA 1
ATOM 1651 C C . LYS A 1 201 ? 1.686 -5.548 14.476 1.00 84.00 201 LYS A C 1
ATOM 1653 O O . LYS A 1 201 ? 2.036 -6.157 15.478 1.00 84.00 201 LYS A O 1
ATOM 1658 N N . TYR A 1 202 ? 1.857 -4.240 14.315 1.00 80.06 202 TYR A N 1
ATOM 1659 C CA . TYR A 1 202 ? 2.451 -3.405 15.350 1.00 80.06 202 TYR A CA 1
ATOM 1660 C C . TYR A 1 202 ? 1.442 -3.190 16.469 1.00 80.06 202 TYR A C 1
ATOM 1662 O O . TYR A 1 202 ? 1.735 -3.563 17.595 1.00 80.06 202 TYR A O 1
ATOM 1670 N N . SER A 1 203 ? 0.219 -2.769 16.138 1.00 84.00 203 SER A N 1
ATOM 1671 C CA . SER A 1 203 ? -0.846 -2.497 17.106 1.00 84.00 203 SER A CA 1
ATOM 1672 C C . SER A 1 203 ? -1.391 -3.710 17.858 1.00 84.00 203 SER A C 1
ATOM 1674 O O . SER A 1 203 ? -2.189 -3.519 18.768 1.00 84.00 203 SER A O 1
ATOM 1676 N N . VAL A 1 204 ? -0.987 -4.938 17.515 1.00 81.62 204 VAL A N 1
ATOM 1677 C CA . VAL A 1 204 ? -1.267 -6.134 18.326 1.00 81.62 204 VAL A CA 1
ATOM 1678 C C . VAL A 1 204 ? -0.473 -6.120 19.633 1.00 81.62 204 VAL A C 1
ATOM 1680 O O . VAL A 1 204 ? -1.043 -6.420 20.681 1.00 81.62 204 VAL A O 1
ATOM 1683 N N . ASP A 1 205 ? 0.809 -5.756 19.571 1.00 81.44 205 ASP A N 1
ATOM 1684 C CA . ASP A 1 205 ? 1.704 -5.769 20.732 1.00 81.44 205 ASP A CA 1
ATOM 1685 C C . ASP A 1 205 ? 1.972 -4.351 21.249 1.00 81.44 205 ASP A C 1
ATOM 1687 O O . ASP A 1 205 ? 1.892 -4.109 22.452 1.00 81.44 205 ASP A O 1
ATOM 1691 N N . LYS A 1 206 ? 2.250 -3.405 20.344 1.00 83.81 206 LYS A N 1
ATOM 1692 C CA . LYS A 1 206 ? 2.666 -2.033 20.651 1.00 83.81 206 LYS A CA 1
ATOM 1693 C C . LYS A 1 206 ? 1.890 -0.995 19.857 1.00 83.81 206 LYS A C 1
ATOM 1695 O O . LYS A 1 206 ? 1.722 -1.097 18.645 1.00 83.81 206 LYS A O 1
ATOM 1700 N N . VAL A 1 207 ? 1.454 0.053 20.533 1.00 83.38 207 VAL A N 1
ATOM 1701 C CA . VAL A 1 207 ? 0.767 1.181 19.908 1.00 83.38 207 VAL A CA 1
ATOM 1702 C C . VAL A 1 207 ? 1.545 2.458 20.153 1.00 83.38 207 VAL A C 1
ATOM 1704 O O . VAL A 1 207 ? 2.090 2.670 21.229 1.00 83.38 207 VAL A O 1
ATOM 1707 N N . GLU A 1 208 ? 1.587 3.316 19.144 1.00 80.19 208 GLU A N 1
ATOM 1708 C CA . GLU A 1 208 ? 2.241 4.614 19.248 1.00 80.19 208 GLU A CA 1
ATOM 1709 C C . GLU A 1 208 ? 1.367 5.554 20.096 1.00 80.19 208 GLU A C 1
ATOM 1711 O O . GLU A 1 208 ? 0.162 5.692 19.848 1.00 80.19 208 GLU A O 1
ATOM 1716 N N . ASP A 1 209 ? 1.957 6.192 21.107 1.00 80.19 209 ASP A N 1
ATOM 1717 C CA . ASP A 1 209 ? 1.330 7.190 21.978 1.00 80.19 209 ASP A CA 1
ATOM 1718 C C . ASP A 1 209 ? 1.943 8.577 21.754 1.00 80.19 209 ASP A C 1
ATOM 1720 O O . ASP A 1 209 ? 2.631 9.149 22.597 1.00 80.19 209 ASP A O 1
ATOM 1724 N N . GLY A 1 210 ? 1.734 9.114 20.553 1.00 74.19 210 GLY A N 1
ATOM 1725 C CA . GLY A 1 210 ? 2.208 10.439 20.157 1.00 74.19 210 GLY A CA 1
ATOM 1726 C C . GLY A 1 210 ? 3.683 10.471 19.749 1.00 74.19 210 GLY A C 1
ATOM 1727 O O . GLY A 1 210 ? 3.964 10.899 18.632 1.00 74.19 210 GLY A O 1
ATOM 1728 N N . GLU A 1 211 ? 4.594 10.030 20.622 1.00 69.44 211 GLU A N 1
ATOM 1729 C CA . GLU A 1 211 ? 6.049 10.013 20.359 1.00 69.44 211 GLU A CA 1
ATOM 1730 C C . GLU A 1 211 ? 6.755 8.694 20.724 1.00 69.44 211 GLU A C 1
ATOM 1732 O O . GLU A 1 211 ? 7.854 8.444 20.228 1.00 69.44 211 GLU A O 1
ATOM 1737 N N . GLU A 1 212 ? 6.148 7.837 21.551 1.00 80.12 212 GLU A N 1
ATOM 1738 C CA . GLU A 1 212 ? 6.750 6.572 21.993 1.00 80.12 212 GLU A CA 1
ATOM 1739 C C . GLU A 1 212 ? 5.818 5.380 21.750 1.00 80.12 212 GLU A C 1
ATOM 1741 O O . GLU A 1 212 ? 4.594 5.509 21.780 1.00 80.12 212 GLU A O 1
ATOM 1746 N N . ASP A 1 213 ? 6.405 4.202 21.535 1.00 83.12 213 ASP A N 1
ATOM 1747 C CA . ASP A 1 213 ? 5.662 2.945 21.478 1.00 83.12 213 ASP A CA 1
ATOM 1748 C C . ASP A 1 213 ? 5.380 2.440 22.898 1.00 83.12 213 ASP A C 1
ATOM 1750 O O . ASP A 1 213 ? 6.310 2.141 23.653 1.00 83.12 213 ASP A O 1
ATOM 1754 N N . VAL A 1 214 ? 4.102 2.269 23.231 1.00 87.38 214 VAL A N 1
ATOM 1755 C CA . VAL A 1 214 ? 3.645 1.671 24.492 1.00 87.38 214 VAL A CA 1
ATOM 1756 C C . VAL A 1 214 ? 3.034 0.298 24.243 1.00 87.38 214 VAL A C 1
ATOM 1758 O O . VAL A 1 214 ? 2.432 0.052 23.195 1.00 87.38 214 VAL A O 1
ATOM 1761 N N . ASP A 1 215 ? 3.169 -0.614 25.203 1.00 89.81 215 ASP A N 1
ATOM 1762 C CA . ASP A 1 215 ? 2.560 -1.937 25.089 1.00 89.81 215 ASP A CA 1
ATOM 1763 C C . ASP A 1 215 ? 1.029 -1.808 25.140 1.00 89.81 215 ASP A C 1
ATOM 1765 O O . ASP A 1 215 ? 0.466 -1.149 26.018 1.00 89.81 215 ASP A O 1
ATOM 1769 N N . LEU A 1 216 ? 0.327 -2.452 24.198 1.00 87.94 216 LEU A N 1
ATOM 1770 C CA . LEU A 1 216 ? -1.133 -2.357 24.079 1.00 87.94 216 LEU A CA 1
ATOM 1771 C C . LEU A 1 216 ? -1.824 -2.722 25.396 1.00 87.94 216 LEU A C 1
ATOM 1773 O O . LEU A 1 216 ? -2.789 -2.066 25.786 1.00 87.94 216 LEU A O 1
ATOM 1777 N N . GLN A 1 217 ? -1.319 -3.743 26.088 1.00 89.94 217 GLN A N 1
ATOM 1778 C CA . GLN A 1 217 ? -1.896 -4.253 27.334 1.00 89.94 217 GLN A CA 1
ATOM 1779 C C . GLN A 1 217 ? -1.871 -3.230 28.479 1.00 89.94 217 GLN A C 1
ATOM 1781 O O . GLN A 1 217 ? -2.735 -3.278 29.358 1.00 89.94 217 GLN A O 1
ATOM 1786 N N . ASP A 1 218 ? -0.943 -2.275 28.429 1.00 90.00 218 ASP A N 1
ATOM 1787 C CA . ASP A 1 218 ? -0.799 -1.227 29.439 1.00 90.00 218 ASP A CA 1
ATOM 1788 C C . ASP A 1 218 ? -1.717 -0.025 29.168 1.00 90.00 218 ASP A C 1
ATOM 1790 O O . ASP A 1 218 ? -1.882 0.857 30.013 1.00 90.00 218 ASP A O 1
ATOM 1794 N N . THR A 1 219 ? -2.374 0.015 28.005 1.00 89.50 219 THR A N 1
ATOM 1795 C CA . THR A 1 219 ? -3.257 1.124 27.635 1.00 89.50 219 THR A CA 1
ATOM 1796 C C . THR A 1 219 ? -4.601 1.071 28.365 1.00 89.50 219 THR A C 1
ATOM 1798 O O . THR A 1 219 ? -5.150 0.008 28.684 1.00 89.50 219 THR A O 1
ATOM 1801 N N . LEU A 1 220 ? -5.198 2.246 28.589 1.00 88.31 220 LEU A N 1
ATOM 1802 C CA . LEU A 1 220 ? -6.565 2.338 29.114 1.00 88.31 220 LEU A CA 1
ATOM 1803 C C . LEU A 1 220 ? -7.570 1.733 28.133 1.00 88.31 220 LEU A C 1
ATOM 1805 O O . LEU A 1 220 ? -8.526 1.086 28.567 1.00 88.31 220 LEU A O 1
ATOM 1809 N N . PHE A 1 221 ? -7.331 1.894 26.831 1.00 90.00 221 PHE A N 1
ATOM 1810 C CA . PHE A 1 221 ? -8.147 1.292 25.783 1.00 90.00 221 PHE A CA 1
ATOM 1811 C C . PHE A 1 221 ? -8.222 -0.228 25.900 1.00 90.00 221 PHE A C 1
ATOM 1813 O O . PHE A 1 221 ? -9.315 -0.797 25.847 1.00 90.00 221 PHE A O 1
ATOM 1820 N N . TYR A 1 222 ? -7.088 -0.894 26.127 1.00 89.88 222 TYR A N 1
ATOM 1821 C CA . TYR A 1 222 ? -7.080 -2.341 26.291 1.00 89.88 222 TYR A CA 1
ATOM 1822 C C . TYR A 1 222 ? -7.944 -2.784 27.470 1.00 89.88 222 TYR A C 1
ATOM 1824 O O . TYR A 1 222 ? -8.828 -3.630 27.322 1.00 89.88 222 TYR A O 1
ATOM 1832 N N . ASN A 1 223 ? -7.721 -2.169 28.631 1.00 88.81 223 ASN A N 1
ATOM 1833 C CA . ASN A 1 223 ? -8.364 -2.568 29.879 1.00 88.81 223 ASN A CA 1
ATOM 1834 C C . ASN A 1 223 ? -9.869 -2.280 29.914 1.00 88.81 223 ASN A C 1
ATOM 1836 O O . ASN A 1 223 ? -10.627 -3.057 30.493 1.00 88.81 223 ASN A O 1
ATOM 1840 N N . SER A 1 224 ? -10.299 -1.175 29.307 1.00 87.00 224 SER A N 1
ATOM 1841 C CA . SER A 1 224 ? -11.701 -0.740 29.316 1.00 87.00 224 SER A CA 1
ATOM 1842 C C . SER A 1 224 ? -12.519 -1.305 28.154 1.00 87.00 224 SER A C 1
ATOM 1844 O O . SER A 1 224 ? -13.676 -1.677 28.345 1.00 87.00 224 SER A O 1
ATOM 1846 N N . THR A 1 225 ? -11.918 -1.387 26.965 1.00 87.56 225 THR A N 1
ATOM 1847 C CA . THR A 1 225 ? -12.637 -1.620 25.708 1.00 87.56 225 THR A CA 1
ATOM 1848 C C . THR A 1 225 ? -12.217 -2.935 25.062 1.00 87.56 225 THR A C 1
ATOM 1850 O O . THR A 1 225 ? -13.047 -3.830 24.892 1.00 87.56 225 THR A O 1
ATOM 1853 N N . LEU A 1 226 ? -10.927 -3.106 24.741 1.00 88.69 226 LEU A N 1
ATOM 1854 C CA . LEU A 1 226 ? -10.483 -4.253 23.937 1.00 88.69 226 LEU A CA 1
ATOM 1855 C C . LEU A 1 226 ? -10.709 -5.590 24.640 1.00 88.69 226 LEU A C 1
ATOM 1857 O O . LEU A 1 226 ? -11.160 -6.545 24.014 1.00 88.69 226 LEU A O 1
ATOM 1861 N N . LYS A 1 227 ? -10.422 -5.653 25.944 1.00 87.50 227 LYS A N 1
ATOM 1862 C CA . LYS A 1 227 ? -10.569 -6.866 26.759 1.00 87.50 227 LYS A CA 1
ATOM 1863 C C . LYS A 1 227 ? -12.001 -7.410 26.768 1.00 87.50 227 LYS A C 1
ATOM 1865 O O . LYS A 1 227 ? -12.187 -8.614 26.916 1.00 87.50 227 LYS A O 1
ATOM 1870 N N . ASN A 1 228 ? -12.986 -6.528 26.608 1.00 85.06 228 ASN A N 1
ATOM 1871 C CA . ASN A 1 228 ? -14.408 -6.872 26.593 1.00 85.06 228 ASN A CA 1
ATOM 1872 C C . ASN A 1 228 ? -14.957 -7.061 25.169 1.00 85.06 228 ASN A C 1
ATOM 1874 O O . ASN A 1 228 ? -16.109 -7.447 25.012 1.00 85.06 228 ASN A O 1
ATOM 1878 N N . SER A 1 229 ? -14.155 -6.779 24.140 1.00 87.31 229 SER A N 1
ATOM 1879 C CA . SER A 1 229 ? -14.572 -6.869 22.742 1.00 87.31 229 SER A CA 1
ATOM 1880 C C . SER A 1 229 ? -14.442 -8.298 22.212 1.00 87.31 229 SER A C 1
ATOM 1882 O O . SER A 1 229 ? -13.507 -9.032 22.547 1.00 87.31 229 SER A O 1
ATOM 1884 N N . ASN A 1 230 ? -15.343 -8.685 21.312 1.00 87.62 230 ASN A N 1
ATOM 1885 C CA . ASN A 1 230 ? -15.348 -10.018 20.721 1.00 87.62 230 ASN A CA 1
ATOM 1886 C C . ASN A 1 230 ? -14.332 -10.101 19.580 1.00 87.62 230 ASN A C 1
ATOM 1888 O O . ASN A 1 230 ? -14.436 -9.374 18.596 1.00 87.62 230 ASN A O 1
ATOM 1892 N N . LYS A 1 231 ? -13.350 -11.005 19.672 1.00 89.69 231 LYS A N 1
ATOM 1893 C CA . LYS A 1 231 ? -12.398 -11.242 18.576 1.00 89.69 231 LYS A CA 1
ATOM 1894 C C . LYS A 1 231 ? -13.086 -12.030 17.460 1.00 89.69 231 LYS A C 1
ATOM 1896 O O . LYS A 1 231 ? -13.446 -13.187 17.657 1.00 89.69 231 LYS A O 1
ATOM 1901 N N . ILE A 1 232 ? -13.246 -11.413 16.294 1.00 90.06 232 ILE A N 1
ATOM 1902 C CA . ILE A 1 232 ? -13.987 -11.981 15.150 1.00 90.06 232 ILE A CA 1
ATOM 1903 C C . ILE A 1 232 ? -13.067 -12.491 14.038 1.00 90.06 232 ILE A C 1
ATOM 1905 O O . ILE A 1 232 ? -13.450 -13.369 13.270 1.00 90.06 232 ILE A O 1
ATOM 1909 N N . TYR A 1 233 ? -11.838 -11.976 13.973 1.00 84.62 233 TYR A N 1
ATOM 1910 C CA . TYR A 1 233 ? -10.813 -12.436 13.042 1.00 84.62 233 TYR A CA 1
ATOM 1911 C C . TYR A 1 233 ? -9.467 -12.497 13.750 1.00 84.62 233 TYR A C 1
ATOM 1913 O O . TYR A 1 233 ? -9.091 -11.599 14.512 1.00 84.62 233 TYR A O 1
ATOM 1921 N N . ASN A 1 234 ? -8.736 -13.576 13.497 1.00 84.94 234 ASN A N 1
ATOM 1922 C CA . ASN A 1 234 ? -7.430 -13.798 14.078 1.00 84.94 234 ASN A CA 1
ATOM 1923 C C . ASN A 1 234 ? -6.480 -14.378 13.035 1.00 84.94 234 ASN A C 1
ATOM 1925 O O . ASN A 1 234 ? -6.633 -15.519 12.606 1.00 84.94 234 ASN A O 1
ATOM 1929 N N . SER A 1 235 ? -5.472 -13.596 12.687 1.00 78.50 235 SER A N 1
ATOM 1930 C CA . SER A 1 235 ? -4.272 -14.049 12.002 1.00 78.50 235 SER A CA 1
ATOM 1931 C C . SER A 1 235 ? -3.071 -13.589 12.823 1.00 78.50 235 SER A C 1
ATOM 1933 O O . SER A 1 235 ? -3.160 -12.550 13.470 1.00 78.50 235 SER A O 1
ATOM 1935 N N . GLU A 1 236 ? -1.952 -14.321 12.792 1.00 76.88 236 GLU A N 1
ATOM 1936 C CA . GLU A 1 236 ? -0.763 -14.062 13.636 1.00 76.88 236 GLU A CA 1
ATOM 1937 C C . GLU A 1 236 ? -0.316 -12.588 13.699 1.00 76.88 236 GLU A C 1
ATOM 1939 O O . GLU A 1 236 ? 0.338 -12.187 14.655 1.00 76.88 236 GLU A O 1
ATOM 1944 N N . LYS A 1 237 ? -0.628 -11.792 12.668 1.00 80.38 237 LYS A N 1
ATOM 1945 C CA . LYS A 1 237 ? -0.212 -10.390 12.514 1.00 80.38 237 LYS A CA 1
ATOM 1946 C C . LYS A 1 237 ? -1.367 -9.417 12.260 1.00 80.38 237 LYS A C 1
ATOM 1948 O O . LYS A 1 237 ? -1.110 -8.257 11.962 1.00 80.38 237 LYS A O 1
ATOM 1953 N N . SER A 1 238 ? -2.620 -9.866 12.310 1.00 84.81 238 SER A N 1
ATOM 1954 C CA . SER A 1 238 ? -3.785 -8.989 12.158 1.00 84.81 238 SER A CA 1
ATOM 1955 C C . SER A 1 238 ? -4.988 -9.550 12.892 1.00 84.81 238 SER A C 1
ATOM 1957 O O . SER A 1 238 ? -5.397 -10.696 12.674 1.00 84.81 238 SER A O 1
ATOM 1959 N N . HIS A 1 239 ? -5.557 -8.725 13.762 1.00 91.31 239 HIS A N 1
ATOM 1960 C CA . HIS A 1 239 ? -6.703 -9.060 14.584 1.00 91.31 239 HIS A CA 1
ATOM 1961 C C . HIS A 1 239 ? -7.847 -8.086 14.307 1.00 91.31 239 HIS A C 1
ATOM 1963 O O . HIS A 1 239 ? -7.630 -6.877 14.212 1.00 91.31 239 HIS A O 1
ATOM 1969 N N . LEU A 1 240 ? -9.068 -8.616 14.239 1.00 90.75 240 LEU A N 1
ATOM 1970 C CA . LEU A 1 240 ? -10.279 -7.802 14.242 1.00 90.75 240 LEU A CA 1
ATOM 1971 C C . LEU A 1 240 ? -11.104 -8.102 15.477 1.00 90.75 240 LEU A C 1
ATOM 1973 O O . LEU A 1 240 ? -11.273 -9.267 15.859 1.00 90.75 240 LEU A O 1
ATOM 1977 N N . TYR A 1 241 ? -11.667 -7.046 16.043 1.00 91.62 241 TYR A N 1
ATOM 1978 C CA . TYR A 1 241 ? -12.590 -7.131 17.160 1.00 91.62 241 TYR A CA 1
ATOM 1979 C C . TYR A 1 241 ? -13.894 -6.429 16.805 1.00 91.62 241 TYR A C 1
ATOM 1981 O O . TYR A 1 241 ? -13.891 -5.427 16.094 1.00 91.62 241 TYR A O 1
ATOM 1989 N N . LEU A 1 242 ? -15.003 -6.956 17.306 1.00 89.50 242 LEU A N 1
ATOM 1990 C CA . LEU A 1 242 ? -16.286 -6.276 17.326 1.00 89.50 242 LEU A CA 1
ATOM 1991 C C . LEU A 1 242 ? -16.488 -5.701 18.727 1.00 89.50 242 LEU A C 1
ATOM 1993 O O . LEU A 1 242 ? -16.515 -6.453 19.706 1.00 89.50 242 LEU A O 1
ATOM 1997 N N . ALA A 1 243 ? -16.590 -4.378 18.804 1.00 85.50 243 ALA A N 1
ATOM 1998 C CA . ALA A 1 243 ? -17.013 -3.684 20.009 1.00 85.50 243 ALA A CA 1
ATOM 1999 C C . ALA A 1 243 ? -18.531 -3.478 19.951 1.00 85.50 243 ALA A C 1
ATOM 2001 O O . ALA A 1 243 ? -19.030 -2.862 19.002 1.00 85.50 243 ALA A O 1
ATOM 2002 N N . GLU A 1 244 ? -19.229 -4.035 20.941 1.00 74.88 244 GLU A N 1
ATOM 2003 C CA . GLU A 1 244 ? -20.682 -3.934 21.134 1.00 74.88 244 GLU A CA 1
ATOM 2004 C C . GLU A 1 244 ? -21.029 -2.719 22.003 1.00 74.88 244 GLU A C 1
ATOM 2006 O O . GLU A 1 244 ? -20.453 -2.584 23.107 1.00 74.88 244 GLU A O 1
#

Radius of gyration: 31.03 Å; chains: 1; bounding box: 72×33×91 Å

Sequence (244 aa):
MIFYAFLFVQFFKTYGMGLDRILQITLILLSPLSIWGYSFCVKNLNSVYARIISKRIYRNKENGNLNLIFESTLTRNEAINKNHITNLSKKARLCFSIFLMIFFVFNSGFIFWVTGYPLPGYCININPNSGWPVYSESEICGVDWLKSHENEHNKIAVFNQWDIIKSRDGLLVAENFYSKDLIPIKTNTTTLYNSYLFLGKYSVDKVEDGEEDVDLQDTLFYNSTLKNSNKIYNSEKSHLYLAE

Secondary structure (DSSP, 8-state):
-HHHHHHHHHHH---S-HHHHHHHHHHHHHHHHHHHHHHHHHHHHHHHHHHHHHHHHHTTGGGS--HHHHHHHHHHHHHHHHHHHHHHHHHHHHHHHHHHHHHHHHHTSHHHHHH-PPPPPS---S-TTSSS-PPPHHHHHHHHHHHHT-BTTBEEEEE--SSSS-SHHHHHHHTTS-GGGEEEE-TT-----SEEEEE-HHHHHEEEETTEEEEGGGSHHHHHTGGGSEEEEEETTEEEEEE-

Organism: Methanosarcina mazei (NCBI:txid2209)

Foldseek 3Di:
DVLVVLVVVLVVFFPDDPVLVVVLVVCVVCVVVVLVVVLVVLVVVVVVVVVVVVVVVVVVDPPDDCPPVVVVVVVVVVVVSVVVSVVVSVVVVVVSSVVSVVVSCLRRCVVCVVVVPDNPQPDPPPPPPPPDPRADPLLVVLLVVCVVVPDPQAFEEEADQDPFQDDPSSVSNCVVDPRVRYHHDALADQDDARYKYKAFQCNVAWDDHPHDTDGSCPGNCCVRWVVPWAWPDDDNGITITGTD

pLDDT: mean 72.97, std 13.8, range [35.06, 93.06]